Protein AF-A0A5Q0EMK6-F1 (afdb_monomer)

Foldseek 3Di:
DDDDDDDDDDDDDDDDDDDDDDDDDDDDDDPDQQPLDFVLQVVLLVPPPDPVVSVLLSVLCSVQVADSVRSNVCVVVPVVVVQCVVPNPVSSDPPDDPRDHHDDDDPVVCVVDCRVCVVVVNPVDPVVVVVVLQVLLLVLVVVVLVVVDLAKDWDDAQDWDDDPPDIDTFGTWIARPVQQEIETEDEDEDDDDPVNLVVQVVVQVCCVVPPRDPPGDGHKYWYWYDYPVFTFIDIDTDDDDPVCCVPRPPVSDDDRVRSRVSSVVSSVVSVVVVVVVVVD

Secondary structure (DSSP, 8-state):
-------------------PPP---------PPPTTS-HHHHHHHHT---HHHHHHHHHHHHHHT--HHHHHHHHHTTHHHHHHHHHGGGGGSTTS----PPP---HHHHTT-HHHHHHTT----HHHHHHHHHHHHHHHHHHHHHHT-SSEEEEEEEEEEEETTEEEEEEEEEEETTTTEEEEEEEEESPPPHHHHHHHHHHHHHHHHHTPPTTPPPPEEEEEEE-SS-EEEEEE-SS--HHHHHHHTTTTSPPHHHHHHHHHHHHHHHHHHHHHHH--

Structure (mmCIF, N/CA/C/O backbone):
data_AF-A0A5Q0EMK6-F1
#
_entry.id   AF-A0A5Q0EMK6-F1
#
loop_
_atom_site.group_PDB
_atom_site.id
_atom_site.type_symbol
_atom_site.label_atom_id
_atom_site.label_alt_id
_atom_site.label_comp_id
_atom_site.label_asym_id
_atom_site.label_entity_id
_atom_site.label_seq_id
_atom_site.pdbx_PDB_ins_code
_atom_site.Cartn_x
_atom_site.Cartn_y
_atom_site.Cartn_z
_atom_site.occupancy
_atom_site.B_iso_or_equiv
_atom_site.auth_seq_id
_atom_site.auth_comp_id
_atom_site.auth_asym_id
_atom_site.auth_atom_id
_atom_site.pdbx_PDB_model_num
ATOM 1 N N . MET A 1 1 ? -38.370 71.914 -49.460 1.00 47.53 1 MET A N 1
ATOM 2 C CA . MET A 1 1 ? -37.061 72.601 -49.524 1.00 47.53 1 MET A CA 1
ATOM 3 C C . MET A 1 1 ? -36.227 72.172 -48.332 1.00 47.53 1 MET A C 1
ATOM 5 O O . MET A 1 1 ? -36.617 72.511 -47.224 1.00 47.53 1 MET A O 1
ATOM 9 N N . ARG A 1 2 ? -35.140 71.424 -48.552 1.00 29.97 2 ARG A N 1
ATOM 10 C CA . ARG A 1 2 ? -33.860 71.474 -47.812 1.00 29.97 2 ARG A CA 1
ATOM 11 C C . ARG A 1 2 ? -32.897 70.385 -48.346 1.00 29.97 2 ARG A C 1
ATOM 13 O O . ARG A 1 2 ? -33.386 69.434 -48.952 1.00 29.97 2 ARG A O 1
ATOM 20 N N . PRO A 1 3 ? -31.570 70.574 -48.206 1.00 36.91 3 PRO A N 1
ATOM 21 C CA . PRO A 1 3 ? -30.544 70.072 -49.126 1.00 36.91 3 PRO A CA 1
ATOM 22 C C . PRO A 1 3 ? -29.586 69.005 -48.530 1.00 36.91 3 PRO A C 1
ATOM 24 O O . PRO A 1 3 ? -29.443 68.908 -47.320 1.00 36.91 3 PRO A O 1
ATOM 27 N N . VAL A 1 4 ? -28.941 68.258 -49.444 1.00 38.78 4 VAL A N 1
ATOM 28 C CA . VAL A 1 4 ? -27.526 67.788 -49.568 1.00 38.78 4 VAL A CA 1
ATOM 29 C C . VAL A 1 4 ? -26.740 67.153 -48.378 1.00 38.78 4 VAL A C 1
ATOM 31 O O . VAL A 1 4 ? -26.318 67.874 -47.484 1.00 38.78 4 VAL A O 1
ATOM 34 N N . ALA A 1 5 ? -26.443 65.837 -48.543 1.00 38.28 5 ALA A N 1
ATOM 35 C CA . ALA A 1 5 ? -25.194 65.008 -48.403 1.00 38.28 5 ALA A CA 1
ATOM 36 C C . ALA A 1 5 ? -24.324 65.022 -47.098 1.00 38.28 5 ALA A C 1
ATOM 38 O O . ALA A 1 5 ? -24.368 66.024 -46.391 1.00 38.28 5 ALA A O 1
ATOM 39 N N . PRO A 1 6 ? -23.520 63.965 -46.743 1.00 40.84 6 PRO A N 1
ATOM 40 C CA . PRO A 1 6 ? -22.501 63.291 -47.589 1.00 40.84 6 PRO A CA 1
ATOM 41 C C . PRO A 1 6 ? -22.331 61.741 -47.447 1.00 40.84 6 PRO A C 1
ATOM 43 O O . PRO A 1 6 ? -23.152 61.045 -46.861 1.00 40.84 6 PRO A O 1
ATOM 46 N N . GLU A 1 7 ? -21.266 61.243 -48.094 1.00 37.00 7 GLU A N 1
ATOM 47 C CA . GLU A 1 7 ? -20.915 59.918 -48.652 1.00 37.00 7 GLU A CA 1
ATOM 48 C C . GLU A 1 7 ? -20.500 58.771 -47.696 1.00 37.00 7 GLU A C 1
ATOM 50 O O . GLU A 1 7 ? -19.973 59.006 -46.612 1.00 37.00 7 GLU A O 1
ATOM 55 N N . ALA A 1 8 ? -20.554 57.520 -48.200 1.00 30.56 8 ALA A N 1
ATOM 56 C CA . ALA A 1 8 ? -19.625 56.436 -47.835 1.00 30.56 8 ALA A CA 1
ATOM 57 C C . ALA A 1 8 ? -19.422 55.417 -48.989 1.00 30.56 8 ALA A C 1
ATOM 59 O O . ALA A 1 8 ? -20.342 55.108 -49.741 1.00 30.56 8 ALA A O 1
ATOM 60 N N . LYS A 1 9 ? -18.177 54.939 -49.127 1.00 33.09 9 LYS A N 1
ATOM 61 C CA . LYS A 1 9 ? -17.529 54.293 -50.290 1.00 33.09 9 LYS A CA 1
ATOM 62 C C . LYS A 1 9 ? -18.024 52.878 -50.656 1.00 33.09 9 LYS A C 1
ATOM 64 O O . LYS A 1 9 ? -18.257 52.044 -49.789 1.00 33.09 9 LYS A O 1
ATOM 69 N N . GLN A 1 10 ? -18.045 52.602 -51.966 1.00 34.91 10 GLN A N 1
ATOM 70 C CA . GLN A 1 10 ? -18.188 51.285 -52.609 1.00 34.91 10 GLN A CA 1
ATOM 71 C C . GLN A 1 10 ? -16.880 50.478 -52.589 1.00 34.91 10 GLN A C 1
ATOM 73 O O . GLN A 1 10 ? -15.823 51.062 -52.800 1.00 34.91 10 GLN A O 1
ATOM 78 N N . TYR A 1 11 ? -16.976 49.144 -52.497 1.00 29.72 11 TYR A N 1
ATOM 79 C CA . TYR A 1 11 ? -16.114 48.206 -53.237 1.00 29.72 11 TYR A CA 1
ATOM 80 C C . TYR A 1 11 ? -16.874 46.890 -53.515 1.00 29.72 11 TYR A C 1
ATOM 82 O O . TYR A 1 11 ? -17.414 46.267 -52.604 1.00 29.72 11 TYR A O 1
ATOM 90 N N . LEU A 1 12 ? -16.945 46.516 -54.798 1.00 34.53 12 LEU A N 1
ATOM 91 C CA . LEU A 1 12 ? -17.591 45.323 -55.377 1.00 34.53 12 LEU A CA 1
ATOM 92 C C . LEU A 1 12 ? -16.555 44.204 -55.655 1.00 34.53 12 LEU A C 1
ATOM 94 O O . LEU A 1 12 ? -15.362 44.503 -55.731 1.00 34.53 12 LEU A O 1
ATOM 98 N N . PRO A 1 13 ? -16.978 42.932 -55.840 1.00 31.80 13 PRO A N 1
ATOM 99 C CA . PRO A 1 13 ? -16.083 41.773 -55.913 1.00 31.80 13 PRO A CA 1
ATOM 100 C C . PRO A 1 13 ? -15.538 41.511 -57.331 1.00 31.80 13 PRO A C 1
ATOM 102 O O . PRO A 1 13 ? -16.274 41.564 -58.316 1.00 31.80 13 PRO A O 1
ATOM 105 N N . GLY A 1 14 ? -14.246 41.177 -57.429 1.00 32.16 14 GLY A N 1
ATOM 106 C CA . GLY A 1 14 ? -13.542 40.863 -58.678 1.00 32.16 14 GLY A CA 1
ATOM 107 C C . GLY A 1 14 ? -13.382 39.360 -58.953 1.00 32.16 14 GLY A C 1
ATOM 108 O O . GLY A 1 14 ? -12.672 38.663 -58.240 1.00 32.16 14 GLY A O 1
ATOM 109 N N . THR A 1 15 ? -14.076 38.908 -60.000 1.00 31.58 15 THR A N 1
ATOM 110 C CA . THR A 1 15 ? -13.704 37.976 -61.094 1.00 31.58 15 THR A CA 1
ATOM 111 C C . THR A 1 15 ? -12.734 36.791 -60.907 1.00 31.58 15 THR A C 1
ATOM 113 O O . THR A 1 15 ? -11.571 36.929 -60.546 1.00 31.58 15 THR A O 1
ATOM 116 N N . LYS A 1 16 ? -13.236 35.632 -61.366 1.00 39.12 16 LYS A N 1
ATOM 117 C CA . LYS A 1 16 ? -12.599 34.324 -61.604 1.00 39.12 16 LYS A CA 1
ATOM 118 C C . LYS A 1 16 ? -11.455 34.370 -62.634 1.00 39.12 16 LYS A C 1
ATOM 120 O O . LYS A 1 16 ? -11.601 35.009 -63.672 1.00 39.12 16 LYS A O 1
ATOM 125 N N . SER A 1 17 ? -10.427 33.543 -62.431 1.00 31.55 17 SER A N 1
ATOM 126 C CA . SER A 1 17 ? -9.610 32.977 -63.515 1.00 31.55 17 SER A CA 1
ATOM 127 C C . SER A 1 17 ? -9.322 31.502 -63.223 1.00 31.55 17 SER A C 1
ATOM 129 O O . SER A 1 17 ? -8.962 31.144 -62.103 1.00 31.55 17 SER A O 1
ATOM 131 N N . ALA A 1 18 ? -9.562 30.651 -64.219 1.00 42.88 18 ALA A N 1
ATOM 132 C CA . ALA A 1 18 ? -9.353 29.210 -64.188 1.00 42.88 18 ALA A CA 1
ATOM 133 C C . ALA A 1 18 ? -7.968 28.872 -64.752 1.00 42.88 18 ALA A C 1
ATOM 135 O O . ALA A 1 18 ? -7.609 29.377 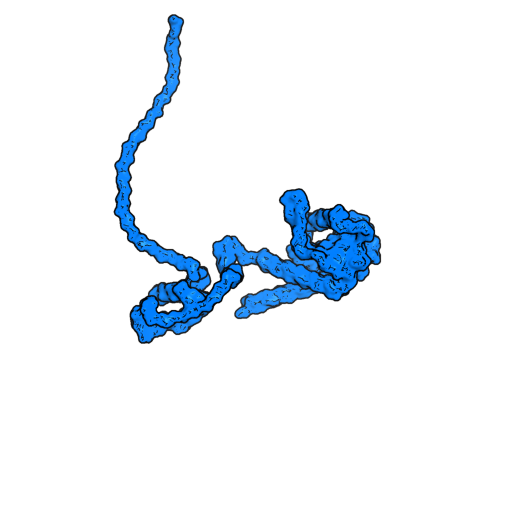-65.812 1.00 42.88 18 ALA A O 1
ATOM 136 N N . LEU A 1 19 ? -7.234 27.971 -64.097 1.00 31.91 19 LEU A N 1
ATOM 137 C CA . LEU A 1 19 ? -6.069 27.284 -64.659 1.00 31.91 19 LEU A CA 1
ATOM 138 C C . LEU A 1 19 ? -6.129 25.812 -64.239 1.00 31.91 19 LEU A C 1
ATOM 140 O O . LEU A 1 19 ? -6.227 25.484 -63.058 1.00 31.91 19 LEU A O 1
ATOM 144 N N . ALA A 1 20 ? -6.164 24.951 -65.254 1.00 35.62 20 ALA A N 1
ATOM 145 C CA . ALA A 1 20 ? -6.314 23.508 -65.169 1.00 35.62 20 ALA A CA 1
ATOM 146 C C . ALA A 1 20 ? -5.131 22.844 -64.448 1.00 35.62 20 ALA A C 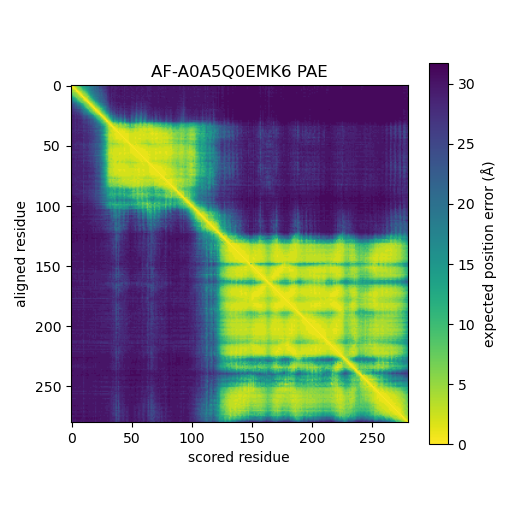1
ATOM 148 O O . ALA A 1 20 ? -3.975 23.186 -64.691 1.00 35.62 20 ALA A O 1
ATOM 149 N N . MET A 1 21 ? -5.434 21.859 -63.601 1.00 29.78 21 MET A N 1
ATOM 150 C CA . MET A 1 21 ? -4.439 20.985 -62.976 1.00 29.78 21 MET A CA 1
ATOM 151 C C . MET A 1 21 ? -4.115 19.821 -63.923 1.00 29.78 21 MET A C 1
ATOM 153 O O . MET A 1 21 ? -5.047 19.174 -64.413 1.00 29.78 21 MET A O 1
ATOM 157 N N . PRO A 1 22 ? -2.831 19.532 -64.197 1.00 33.38 22 PRO A N 1
ATOM 158 C CA . PRO A 1 22 ? -2.454 18.383 -65.001 1.00 33.38 22 PRO A CA 1
ATOM 159 C C . PRO A 1 22 ? -2.686 17.095 -64.203 1.00 33.38 22 PRO A C 1
ATOM 161 O O . PRO A 1 22 ? -2.337 16.995 -63.028 1.00 33.38 22 PRO A O 1
ATOM 164 N N . GLN A 1 23 ? -3.262 16.091 -64.862 1.00 43.75 23 GLN A N 1
ATOM 165 C CA . GLN A 1 23 ? -3.245 14.713 -64.384 1.00 43.75 23 GLN A CA 1
ATOM 166 C C . GLN A 1 23 ? -1.802 14.201 -64.485 1.00 43.75 23 GLN A C 1
ATOM 168 O O . GLN A 1 23 ? -1.326 13.933 -65.587 1.00 43.75 23 GLN A O 1
ATOM 173 N N . SER A 1 24 ? -1.094 14.086 -63.357 1.00 34.84 24 SER A N 1
ATOM 174 C CA . SER A 1 24 ? 0.196 13.393 -63.304 1.00 34.84 24 SER A CA 1
ATOM 175 C C . SER A 1 24 ? 0.048 12.039 -62.620 1.00 34.84 24 SER A C 1
ATOM 177 O O . SER A 1 24 ? -0.520 11.922 -61.536 1.00 34.84 24 SER A O 1
ATOM 179 N N . GLN A 1 25 ? 0.561 11.043 -63.329 1.00 31.95 25 GLN A N 1
ATOM 180 C CA . GLN A 1 25 ? 0.583 9.609 -63.084 1.00 31.95 25 GLN A CA 1
ATOM 181 C C . GLN A 1 25 ? 0.981 9.222 -61.654 1.00 31.95 25 GLN A C 1
ATOM 183 O O . GLN A 1 25 ? 1.804 9.883 -61.025 1.00 31.95 25 GLN A O 1
ATOM 188 N N . ALA A 1 26 ? 0.414 8.109 -61.181 1.00 39.09 26 ALA A N 1
ATOM 189 C CA . ALA A 1 26 ? 0.805 7.434 -59.952 1.00 39.09 26 ALA A CA 1
ATOM 190 C C . ALA A 1 26 ? 2.310 7.117 -59.981 1.00 39.09 26 ALA A C 1
ATOM 192 O O . ALA A 1 26 ? 2.736 6.188 -60.665 1.00 39.09 26 ALA A O 1
ATOM 193 N N . SER A 1 27 ? 3.109 7.905 -59.262 1.00 32.25 27 SER A N 1
ATOM 194 C CA . SER A 1 27 ? 4.495 7.558 -58.964 1.00 32.25 27 SER A CA 1
ATOM 195 C C . SER A 1 27 ? 4.512 6.635 -57.750 1.00 32.25 27 SER A C 1
ATOM 197 O O . SER A 1 27 ? 3.899 6.957 -56.730 1.00 32.25 27 SER A O 1
ATOM 199 N N . GLU A 1 28 ? 5.198 5.501 -57.889 1.00 42.97 28 GLU A N 1
ATOM 200 C CA . GLU A 1 28 ? 5.484 4.519 -56.844 1.00 42.97 28 GLU A CA 1
ATOM 201 C C . GLU A 1 28 ? 5.768 5.184 -55.493 1.00 42.97 28 GLU A C 1
ATOM 203 O O . GLU A 1 28 ? 6.563 6.121 -55.388 1.00 42.97 28 GLU A O 1
ATOM 208 N N . ALA A 1 29 ? 5.072 4.707 -54.460 1.00 36.31 29 ALA A N 1
ATOM 209 C CA . ALA A 1 29 ? 5.250 5.168 -53.096 1.00 36.31 29 ALA A CA 1
ATOM 210 C C . ALA A 1 29 ? 6.722 5.012 -52.682 1.00 36.31 29 ALA A C 1
ATOM 212 O O . ALA A 1 29 ? 7.323 3.958 -52.886 1.00 36.31 29 ALA A O 1
ATOM 213 N N . ALA A 1 30 ? 7.286 6.069 -52.091 1.00 42.44 30 ALA A N 1
ATOM 214 C CA . ALA A 1 30 ? 8.589 6.042 -51.433 1.00 42.44 30 ALA A CA 1
ATOM 215 C C . ALA A 1 30 ? 8.709 4.815 -50.502 1.00 42.44 30 ALA A C 1
ATOM 217 O O . ALA A 1 30 ? 7.681 4.385 -49.968 1.00 42.44 30 ALA A O 1
ATOM 218 N N . PRO A 1 31 ? 9.918 4.262 -50.264 1.00 50.25 31 PRO A N 1
ATOM 219 C CA . PRO A 1 31 ? 10.085 3.133 -49.360 1.00 50.25 31 PRO A CA 1
ATOM 220 C C . PRO A 1 31 ? 9.789 3.624 -47.941 1.00 50.25 31 PRO A C 1
ATOM 222 O O . PRO A 1 31 ? 10.631 4.204 -47.260 1.00 50.25 31 PRO A O 1
ATOM 225 N N . GLY A 1 32 ? 8.531 3.496 -47.538 1.00 63.88 32 GLY A N 1
ATOM 226 C CA . GLY A 1 32 ? 8.103 3.731 -46.174 1.00 63.88 32 GLY A CA 1
ATOM 227 C C . GLY A 1 32 ? 8.547 2.566 -45.305 1.00 63.88 32 GLY A C 1
ATOM 228 O O . GLY A 1 32 ? 8.656 1.436 -45.778 1.00 63.88 32 GLY A O 1
ATOM 229 N N . PHE A 1 33 ? 8.775 2.844 -44.025 1.00 66.31 33 PHE A N 1
ATOM 230 C CA . PHE A 1 33 ? 9.014 1.808 -43.029 1.00 66.31 33 PHE A CA 1
ATOM 231 C C . PHE A 1 33 ? 7.895 0.759 -43.093 1.00 66.31 33 PHE A C 1
ATOM 233 O O . PHE A 1 33 ? 6.713 1.104 -43.011 1.00 66.31 33 PHE A O 1
ATOM 240 N N . SER A 1 34 ? 8.259 -0.518 -43.226 1.00 71.56 34 SER A N 1
ATOM 241 C CA . SER A 1 34 ? 7.312 -1.620 -43.073 1.00 71.56 34 SER A CA 1
ATOM 242 C C . SER A 1 34 ? 6.641 -1.536 -41.694 1.00 71.56 34 SER A C 1
ATOM 244 O O . SER A 1 34 ? 7.351 -1.544 -40.681 1.00 71.56 34 SER A O 1
ATOM 246 N N . PRO A 1 35 ? 5.295 -1.507 -41.627 1.00 68.94 35 PRO A N 1
ATOM 247 C CA . PRO A 1 35 ? 4.553 -1.460 -40.367 1.00 68.94 35 PRO A CA 1
ATOM 248 C C . PRO A 1 35 ? 4.656 -2.768 -39.569 1.00 68.94 35 PRO A C 1
ATOM 250 O O . PRO A 1 35 ? 4.249 -2.820 -38.412 1.00 68.94 35 PRO A O 1
ATOM 253 N N . HIS A 1 36 ? 5.193 -3.830 -40.176 1.00 69.81 36 HIS A N 1
ATOM 254 C CA . HIS A 1 36 ? 5.370 -5.136 -39.545 1.00 69.81 36 HIS A CA 1
ATOM 255 C C . HIS A 1 36 ? 6.699 -5.263 -38.788 1.00 69.81 36 HIS A C 1
ATOM 257 O O . HIS A 1 36 ? 6.917 -6.257 -38.101 1.00 69.81 36 HIS A O 1
ATOM 263 N N . LEU A 1 37 ? 7.583 -4.265 -38.892 1.00 75.06 37 LEU A N 1
ATOM 264 C CA . LEU A 1 37 ? 8.889 -4.254 -38.242 1.00 75.06 37 LEU A CA 1
ATOM 265 C C . LEU A 1 37 ? 8.957 -3.164 -37.172 1.00 75.06 37 LEU A C 1
ATOM 267 O O . LEU A 1 37 ? 8.662 -1.999 -37.422 1.00 75.06 37 LEU A O 1
ATOM 271 N N . SER A 1 38 ? 9.398 -3.536 -35.969 1.00 74.25 38 SER A N 1
ATOM 272 C CA . SER A 1 38 ? 9.642 -2.573 -34.886 1.00 74.25 38 SER A CA 1
ATOM 273 C C . SER A 1 38 ? 10.968 -1.824 -35.065 1.00 74.25 38 SER A C 1
ATOM 275 O O . SER A 1 38 ? 11.871 -2.288 -35.764 1.00 74.25 38 SER A O 1
ATOM 277 N N . TRP A 1 39 ? 11.149 -0.702 -34.360 1.00 73.75 39 TRP A N 1
ATOM 278 C CA . TRP A 1 39 ? 12.389 0.090 -34.398 1.00 73.75 39 TRP A CA 1
ATOM 279 C C . TRP A 1 39 ? 13.653 -0.719 -34.052 1.00 73.75 39 TRP A C 1
ATOM 281 O O . TRP A 1 39 ? 14.726 -0.490 -34.608 1.00 73.75 39 TRP A O 1
ATOM 291 N N . SER A 1 40 ? 13.521 -1.741 -33.205 1.00 70.56 40 SER A N 1
ATOM 292 C CA . SER A 1 40 ? 14.598 -2.687 -32.890 1.00 70.56 40 SER A CA 1
ATOM 293 C C . SER A 1 40 ? 15.110 -3.443 -34.119 1.00 70.56 40 SER A C 1
ATOM 295 O O . SER A 1 40 ? 16.313 -3.688 -34.213 1.00 70.56 40 SER A O 1
ATOM 297 N N . HIS A 1 41 ? 14.227 -3.790 -35.061 1.00 82.75 41 HIS A N 1
ATOM 298 C CA . HIS A 1 41 ? 14.615 -4.436 -36.316 1.00 82.75 41 HIS A CA 1
ATOM 299 C C . HIS A 1 41 ? 15.408 -3.466 -37.187 1.00 82.75 41 HIS A C 1
ATOM 301 O O . HIS A 1 41 ? 16.491 -3.807 -37.653 1.00 82.75 41 HIS A O 1
ATOM 307 N N . TYR A 1 42 ? 14.942 -2.222 -37.317 1.00 84.44 42 TYR A N 1
ATOM 308 C CA . TYR A 1 42 ? 15.669 -1.189 -38.056 1.00 84.44 42 TYR A CA 1
ATOM 309 C C . TYR A 1 42 ? 17.019 -0.851 -37.421 1.00 84.44 42 TYR A C 1
ATOM 311 O O . TYR A 1 42 ? 17.995 -0.672 -38.141 1.00 84.44 42 TYR A O 1
ATOM 319 N N . ARG A 1 43 ? 17.139 -0.859 -36.087 1.00 83.50 43 ARG A N 1
ATOM 320 C CA . ARG A 1 43 ? 18.434 -0.708 -35.403 1.00 83.50 43 ARG A CA 1
ATOM 321 C C . ARG A 1 43 ? 19.420 -1.819 -35.767 1.00 83.50 43 ARG A C 1
ATOM 323 O O . ARG A 1 43 ? 20.604 -1.533 -35.934 1.00 83.50 43 ARG A O 1
ATOM 330 N N . ALA A 1 44 ? 18.950 -3.060 -35.894 1.00 81.06 44 ALA A N 1
ATOM 331 C CA . ALA A 1 44 ? 19.776 -4.171 -36.361 1.00 81.06 44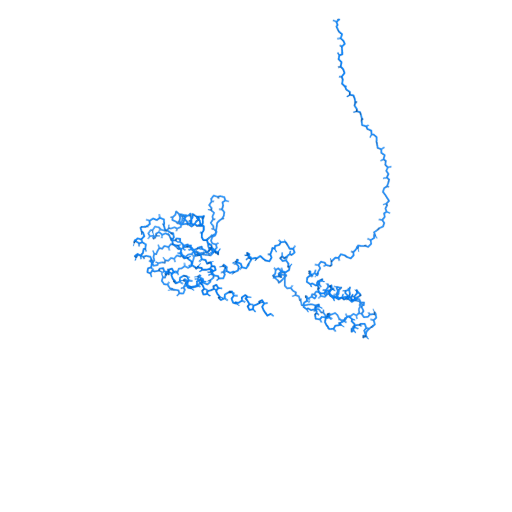 ALA A CA 1
ATOM 332 C C . ALA A 1 44 ? 20.151 -4.010 -37.847 1.00 81.06 44 ALA A C 1
ATOM 334 O O . ALA A 1 44 ? 21.319 -4.147 -38.200 1.00 81.06 44 ALA A O 1
ATOM 335 N N . LEU A 1 45 ? 19.196 -3.628 -38.700 1.00 86.38 45 LEU A N 1
ATOM 336 C CA . LEU A 1 45 ? 19.405 -3.398 -40.137 1.00 86.38 45 LEU A CA 1
ATOM 337 C C . LEU A 1 45 ? 20.362 -2.231 -40.428 1.00 86.38 45 LEU A C 1
ATOM 339 O O . LEU A 1 45 ? 21.180 -2.321 -41.339 1.00 86.38 45 LEU A O 1
ATOM 343 N N . MET A 1 46 ? 20.326 -1.157 -39.634 1.00 86.06 46 MET A N 1
ATOM 344 C CA . MET A 1 46 ? 21.234 -0.009 -39.774 1.00 86.06 46 MET A CA 1
ATOM 345 C C . MET A 1 46 ? 22.707 -0.381 -39.566 1.00 86.06 46 MET A C 1
ATOM 347 O O . MET A 1 46 ? 23.585 0.302 -40.084 1.00 86.06 46 MET A O 1
ATOM 351 N N . ARG A 1 47 ? 22.986 -1.465 -38.831 1.00 83.25 47 ARG A N 1
ATOM 352 C CA . ARG A 1 47 ? 24.348 -1.985 -38.635 1.00 83.25 47 ARG A CA 1
ATOM 353 C C . ARG A 1 47 ? 24.851 -2.804 -39.826 1.00 83.25 47 ARG A C 1
ATOM 355 O O . ARG A 1 47 ? 26.038 -3.098 -39.889 1.00 83.25 47 ARG A O 1
ATOM 362 N N . VAL A 1 48 ? 23.974 -3.177 -40.759 1.00 86.56 48 VAL A N 1
ATOM 363 C CA . VAL A 1 48 ? 24.351 -3.860 -42.000 1.00 86.56 48 VAL A CA 1
ATOM 364 C C . VAL A 1 48 ? 24.832 -2.806 -42.989 1.00 86.56 48 VAL A C 1
ATOM 366 O O . VAL A 1 48 ? 24.034 -2.008 -43.473 1.00 86.56 48 VAL A O 1
ATOM 369 N N . GLU A 1 49 ? 26.130 -2.775 -43.282 1.00 83.75 49 GLU A N 1
ATOM 370 C CA . GLU A 1 49 ? 26.740 -1.754 -44.151 1.00 83.75 49 GLU A CA 1
ATOM 371 C C . GLU A 1 49 ? 26.284 -1.875 -45.612 1.00 83.75 49 GLU A C 1
ATOM 373 O O . GLU A 1 49 ? 26.043 -0.870 -46.281 1.00 83.75 49 GLU A O 1
ATOM 378 N N . ASN A 1 50 ? 26.118 -3.108 -46.100 1.00 86.19 50 ASN A N 1
ATOM 379 C CA . ASN A 1 50 ? 25.693 -3.375 -47.468 1.00 86.19 50 ASN A CA 1
ATOM 380 C C . ASN A 1 50 ? 24.189 -3.112 -47.639 1.00 86.19 50 ASN A C 1
ATOM 382 O O . ASN A 1 50 ? 23.356 -3.799 -47.047 1.00 86.19 50 ASN A O 1
ATOM 386 N N . GLN A 1 51 ? 23.847 -2.154 -48.502 1.00 84.31 51 GLN A N 1
ATOM 387 C CA . GLN A 1 51 ? 22.463 -1.768 -48.772 1.00 84.31 51 GLN A CA 1
ATOM 388 C C . GLN A 1 51 ? 21.616 -2.927 -49.317 1.00 84.31 51 GLN A C 1
ATOM 390 O O . GLN A 1 51 ? 20.507 -3.143 -48.845 1.00 84.31 51 GLN A O 1
ATOM 395 N N . ALA A 1 52 ? 22.146 -3.722 -50.247 1.00 82.06 52 ALA A N 1
ATOM 396 C CA . ALA A 1 52 ? 21.401 -4.835 -50.834 1.00 82.06 52 ALA A CA 1
ATOM 397 C C . ALA A 1 52 ? 21.133 -5.954 -49.811 1.00 82.06 52 ALA A C 1
ATOM 399 O O . ALA A 1 52 ? 20.060 -6.558 -49.809 1.00 82.06 52 ALA A O 1
ATOM 400 N N . ALA A 1 53 ? 22.079 -6.181 -48.894 1.00 83.31 53 ALA A N 1
ATOM 401 C CA . ALA A 1 53 ? 21.892 -7.096 -47.771 1.00 83.31 53 ALA A CA 1
ATOM 402 C C . ALA A 1 53 ? 20.825 -6.574 -46.803 1.00 83.31 53 ALA A C 1
ATOM 404 O O . ALA A 1 53 ? 19.962 -7.327 -46.356 1.00 83.31 53 ALA A O 1
ATOM 405 N N . ARG A 1 54 ? 20.856 -5.270 -46.508 1.00 89.44 54 ARG A N 1
ATOM 406 C CA . ARG A 1 54 ? 19.886 -4.607 -45.635 1.00 89.44 54 ARG A CA 1
ATOM 407 C C . ARG A 1 54 ? 18.461 -4.741 -46.174 1.00 89.44 54 ARG A C 1
ATOM 409 O O . ARG A 1 54 ? 17.595 -5.216 -45.445 1.00 89.44 54 ARG A O 1
ATOM 416 N N . ASP A 1 55 ? 18.249 -4.420 -47.448 1.00 86.00 55 ASP A N 1
ATOM 417 C CA . ASP A 1 55 ? 16.937 -4.505 -48.102 1.00 86.00 55 ASP A CA 1
ATOM 418 C C . ASP A 1 55 ? 16.417 -5.954 -48.137 1.00 86.00 55 ASP A C 1
ATOM 420 O O . ASP A 1 55 ? 15.216 -6.214 -48.012 1.00 86.00 55 ASP A O 1
ATOM 424 N N . PHE A 1 56 ? 17.325 -6.924 -48.290 1.00 84.56 56 PHE A N 1
ATOM 425 C CA . PHE A 1 56 ? 16.993 -8.345 -48.239 1.00 84.56 56 PHE A CA 1
ATOM 426 C C . PHE A 1 56 ? 16.526 -8.775 -46.844 1.00 84.56 56 PHE A C 1
ATOM 428 O O . PHE A 1 56 ? 15.467 -9.394 -46.715 1.00 84.56 56 PHE A O 1
ATOM 435 N N . TYR A 1 57 ? 17.285 -8.428 -45.802 1.00 86.44 57 TYR A N 1
ATOM 436 C CA . TYR A 1 57 ? 16.945 -8.763 -44.421 1.00 86.44 57 TYR A CA 1
ATOM 437 C C . TYR A 1 57 ? 15.661 -8.074 -43.949 1.00 86.44 57 TYR A C 1
ATOM 439 O O . TYR A 1 57 ? 14.878 -8.683 -43.222 1.00 86.44 57 TYR A O 1
ATOM 447 N N . GLU A 1 58 ? 15.418 -6.835 -44.379 1.00 87.25 58 GLU A N 1
ATOM 448 C CA . GLU A 1 58 ? 14.184 -6.100 -44.094 1.00 87.25 58 GLU A CA 1
ATOM 449 C C . GLU A 1 58 ? 12.964 -6.821 -44.671 1.00 87.25 58 GLU A C 1
ATOM 451 O O . GLU A 1 58 ? 11.990 -7.097 -43.966 1.00 87.25 58 GLU A O 1
ATOM 456 N N . ARG A 1 59 ? 13.043 -7.202 -45.948 1.00 84.38 59 ARG A N 1
ATOM 457 C CA . ARG A 1 59 ? 11.961 -7.919 -46.621 1.00 84.38 59 ARG A CA 1
ATOM 458 C C . ARG A 1 59 ? 11.691 -9.275 -45.978 1.00 84.38 59 ARG A C 1
ATOM 460 O O . ARG A 1 59 ? 10.538 -9.619 -45.745 1.00 84.38 59 ARG A O 1
ATOM 467 N N . GLU A 1 60 ? 12.741 -10.032 -45.674 1.00 80.62 60 GLU A N 1
ATOM 468 C CA . GLU A 1 60 ? 12.623 -11.336 -45.012 1.00 80.62 60 GLU A CA 1
ATOM 469 C C . GLU A 1 60 ? 12.011 -11.232 -43.619 1.00 80.62 60 GLU A C 1
ATOM 471 O O . GLU A 1 60 ? 11.076 -11.965 -43.306 1.00 80.62 60 GLU A O 1
ATOM 476 N N . ALA A 1 61 ? 12.483 -10.292 -42.798 1.00 83.06 61 ALA A N 1
ATOM 477 C CA . ALA A 1 61 ? 11.949 -10.111 -41.456 1.00 83.06 61 ALA A CA 1
ATOM 478 C C . ALA A 1 61 ? 10.465 -9.724 -41.484 1.00 83.06 61 ALA A C 1
ATOM 480 O O . ALA A 1 61 ? 9.688 -10.221 -40.670 1.00 83.06 61 ALA A O 1
ATOM 481 N N . SER A 1 62 ? 10.064 -8.885 -42.446 1.00 80.75 62 SER A N 1
ATOM 482 C CA . SER A 1 62 ? 8.676 -8.449 -42.600 1.00 80.75 62 SER A CA 1
ATOM 483 C C . SER A 1 62 ? 7.769 -9.566 -43.116 1.00 80.75 62 SER A C 1
ATOM 485 O O . SER A 1 62 ? 6.650 -9.713 -42.634 1.00 80.75 62 SER A O 1
ATOM 487 N N . GLU A 1 63 ? 8.216 -10.340 -44.106 1.00 77.06 63 GLU A N 1
ATOM 488 C CA . GLU A 1 63 ? 7.404 -11.401 -44.712 1.00 77.06 63 GLU A CA 1
ATOM 489 C C . GLU A 1 63 ? 7.308 -12.645 -43.821 1.00 77.06 63 GLU A C 1
ATOM 491 O O . GLU A 1 63 ? 6.284 -13.327 -43.822 1.00 77.06 63 GLU A O 1
ATOM 496 N N . CYS A 1 64 ? 8.364 -12.944 -43.063 1.00 75.56 64 CYS A N 1
ATOM 497 C CA . CYS A 1 64 ? 8.453 -14.136 -42.224 1.00 75.56 64 CYS A CA 1
ATOM 498 C C . CYS A 1 64 ? 8.176 -13.851 -40.743 1.00 75.56 64 CYS A C 1
ATOM 500 O O . CYS A 1 64 ? 8.271 -14.771 -39.936 1.00 75.56 64 CYS A O 1
ATOM 502 N N . SER A 1 65 ? 7.824 -12.610 -40.382 1.00 76.00 65 SER A N 1
ATOM 503 C CA . SER A 1 65 ? 7.574 -12.184 -38.994 1.00 76.00 65 SER A CA 1
ATOM 504 C C . SER A 1 65 ? 8.714 -12.564 -38.043 1.00 76.00 65 SER A C 1
ATOM 506 O O . SER A 1 65 ? 8.485 -13.075 -36.947 1.00 76.00 65 SER A O 1
ATOM 508 N N . TRP A 1 66 ? 9.962 -12.370 -38.476 1.00 77.88 66 TRP A N 1
ATOM 509 C CA . TRP A 1 66 ? 11.111 -12.664 -37.622 1.00 77.88 66 TRP A CA 1
ATOM 510 C C . TRP A 1 66 ? 11.129 -11.722 -36.428 1.00 77.88 66 TRP A C 1
ATOM 512 O O . TRP A 1 66 ? 10.945 -10.520 -36.585 1.00 77.88 66 TRP A O 1
ATOM 522 N N . SER A 1 67 ? 11.408 -12.260 -35.242 1.00 75.56 67 SER A N 1
ATOM 523 C CA . SER A 1 67 ? 11.737 -11.431 -34.085 1.00 75.56 67 SER A CA 1
ATOM 524 C C . SER A 1 67 ? 13.104 -10.766 -34.267 1.00 75.56 67 SER A C 1
ATOM 526 O O . SER A 1 67 ? 13.953 -11.235 -35.032 1.00 75.56 67 SER A O 1
ATOM 528 N N . LYS A 1 68 ? 13.377 -9.712 -33.489 1.00 79.12 68 LYS A N 1
ATOM 529 C CA . LYS A 1 68 ? 14.667 -9.004 -33.514 1.00 79.12 68 LYS A CA 1
ATOM 530 C C . LYS A 1 68 ? 15.844 -9.968 -33.334 1.00 79.12 68 LYS A C 1
ATOM 532 O O . LYS A 1 68 ? 16.827 -9.883 -34.061 1.00 79.12 68 LYS A O 1
ATOM 537 N N . MET A 1 69 ? 15.724 -10.905 -32.394 1.00 69.06 69 MET A N 1
ATOM 538 C CA . MET A 1 69 ? 16.757 -11.902 -32.109 1.00 69.06 69 MET A CA 1
ATOM 539 C C . MET A 1 69 ? 16.988 -12.839 -33.302 1.00 69.06 69 MET A C 1
ATOM 541 O O . MET A 1 69 ? 18.128 -13.193 -33.599 1.00 69.06 69 MET A O 1
ATOM 545 N N . GLN A 1 70 ? 15.923 -13.222 -34.014 1.00 73.44 70 GLN A N 1
ATOM 546 C CA . GLN A 1 70 ? 16.034 -14.021 -35.234 1.00 73.44 70 GLN A CA 1
ATOM 547 C C . GLN A 1 70 ? 16.709 -13.220 -36.349 1.00 73.44 70 GLN A C 1
ATOM 549 O O . GLN A 1 70 ? 17.647 -13.726 -36.957 1.00 73.44 70 GLN A O 1
ATOM 554 N N . LEU A 1 71 ? 16.310 -11.965 -36.560 1.00 82.94 71 LEU A N 1
ATOM 555 C CA . LEU A 1 71 ? 16.944 -11.069 -37.526 1.00 82.94 71 LEU A CA 1
ATOM 556 C C . LEU A 1 71 ? 18.445 -10.878 -37.236 1.00 82.94 71 LEU A C 1
ATOM 558 O O . LEU A 1 71 ? 19.267 -11.101 -38.121 1.00 82.94 71 LEU A O 1
ATOM 562 N N . GLU A 1 72 ? 18.821 -10.533 -36.001 1.00 78.12 72 GLU A N 1
ATOM 563 C CA . GLU A 1 72 ? 20.227 -10.368 -35.597 1.00 78.12 72 GLU A CA 1
ATOM 564 C C . GLU A 1 72 ? 21.022 -11.668 -35.769 1.00 78.12 72 GLU A C 1
ATOM 566 O O . GLU A 1 72 ? 22.152 -11.644 -36.256 1.00 78.12 72 GLU A O 1
ATOM 571 N N . ARG A 1 73 ? 20.426 -12.823 -35.448 1.00 76.50 73 ARG A N 1
ATOM 572 C CA . ARG A 1 73 ? 21.042 -14.132 -35.691 1.00 76.50 73 ARG A CA 1
ATOM 573 C C . ARG A 1 73 ? 21.280 -14.385 -37.181 1.00 76.50 73 ARG A C 1
ATOM 575 O O . ARG A 1 73 ? 22.348 -14.883 -37.533 1.00 76.50 73 ARG A O 1
ATOM 582 N N . GLN A 1 74 ? 20.323 -14.054 -38.051 1.00 78.38 74 GLN A N 1
ATOM 583 C CA . GLN A 1 74 ? 20.493 -14.234 -39.495 1.00 78.38 74 GLN A CA 1
ATOM 584 C C . GLN A 1 74 ? 21.568 -13.299 -40.058 1.00 78.38 74 GLN A C 1
ATOM 586 O O . GLN A 1 74 ? 22.415 -13.771 -40.819 1.00 78.38 74 GLN A O 1
ATOM 591 N N . ILE A 1 75 ? 21.603 -12.041 -39.602 1.00 81.50 75 ILE A N 1
ATOM 592 C CA . ILE A 1 75 ? 22.650 -11.065 -39.939 1.00 81.50 75 ILE A CA 1
ATOM 593 C C . ILE A 1 75 ? 24.030 -11.581 -39.510 1.00 81.50 75 ILE A C 1
ATOM 595 O O . ILE A 1 75 ? 24.928 -11.673 -40.341 1.00 81.50 75 ILE A O 1
ATOM 599 N N . HIS A 1 76 ? 24.199 -11.990 -38.247 1.00 76.69 76 HIS A N 1
ATOM 600 C CA . HIS A 1 76 ? 25.477 -12.516 -37.745 1.00 76.69 76 HIS A CA 1
ATOM 601 C C . HIS A 1 76 ? 25.920 -13.796 -38.451 1.00 76.69 76 HIS A C 1
ATOM 603 O O . HIS A 1 76 ? 27.112 -14.074 -38.552 1.00 76.69 76 HIS A O 1
ATOM 609 N N . SER A 1 77 ? 24.969 -14.591 -38.936 1.00 72.81 77 SER A N 1
ATOM 610 C CA . SER A 1 77 ? 25.279 -15.802 -39.685 1.00 72.81 77 SER A CA 1
ATOM 611 C C . SER A 1 77 ? 25.627 -15.536 -41.157 1.00 72.81 77 SER A C 1
ATOM 613 O O . SER A 1 77 ? 25.906 -16.493 -41.879 1.00 72.81 77 SER A O 1
ATOM 615 N N . PHE A 1 78 ? 25.607 -14.280 -41.620 1.00 77.75 78 PHE A N 1
ATOM 616 C CA . PHE A 1 78 ? 25.827 -13.914 -43.025 1.00 77.75 78 PHE A CA 1
ATOM 617 C C . PHE A 1 78 ? 24.869 -14.652 -43.972 1.00 77.75 78 PHE A C 1
ATOM 619 O O . PHE A 1 78 ? 25.260 -15.246 -44.980 1.00 77.75 78 PHE A O 1
ATOM 626 N N . TYR A 1 79 ? 23.591 -14.722 -43.589 1.00 77.19 79 TYR A N 1
ATOM 627 C CA . TYR A 1 79 ? 22.579 -15.474 -44.331 1.00 77.19 79 TYR A CA 1
ATOM 628 C C . TYR A 1 79 ? 22.380 -14.936 -45.759 1.00 77.19 79 TYR A C 1
ATOM 630 O O . TYR A 1 79 ? 22.230 -15.728 -46.688 1.00 77.19 79 TYR A O 1
ATOM 638 N N . TYR A 1 80 ? 22.463 -13.620 -45.959 1.00 79.50 80 TYR A N 1
ATOM 639 C CA . TYR A 1 80 ? 22.431 -12.975 -47.275 1.00 79.50 80 TYR A CA 1
ATOM 640 C C . TYR A 1 80 ? 23.582 -13.444 -48.174 1.00 79.50 80 TYR A C 1
ATOM 642 O O . TYR A 1 80 ? 23.360 -13.941 -49.278 1.00 79.50 80 TYR A O 1
ATOM 650 N N . GLU A 1 81 ? 24.813 -13.363 -47.676 1.00 77.88 81 GLU A N 1
ATOM 651 C CA . GLU A 1 81 ? 26.024 -13.739 -48.402 1.00 77.88 81 GLU A CA 1
ATOM 652 C C . GLU A 1 81 ? 26.015 -15.230 -48.739 1.00 77.88 81 GLU A C 1
ATOM 654 O O . GLU A 1 81 ? 26.357 -15.627 -49.852 1.00 77.88 81 GLU A O 1
ATOM 659 N N . ARG A 1 82 ? 25.552 -16.061 -47.800 1.00 75.19 82 ARG A N 1
ATOM 660 C CA . ARG A 1 82 ? 25.389 -17.504 -48.001 1.00 75.19 82 ARG A CA 1
ATOM 661 C C . ARG A 1 82 ? 24.326 -17.821 -49.051 1.00 75.19 82 ARG A C 1
ATOM 663 O O . ARG A 1 82 ? 24.500 -18.747 -49.838 1.00 75.19 82 ARG A O 1
ATOM 670 N N . THR A 1 83 ? 23.242 -17.050 -49.080 1.00 69.31 83 THR A N 1
ATOM 671 C CA . THR A 1 83 ? 22.163 -17.207 -50.064 1.00 69.31 83 THR A CA 1
ATOM 672 C C . THR A 1 83 ? 22.658 -16.873 -51.471 1.00 69.31 83 THR A C 1
ATOM 674 O O . THR A 1 83 ? 22.417 -17.645 -52.399 1.00 69.31 83 THR A O 1
ATOM 677 N N . ILE A 1 84 ? 23.432 -15.794 -51.620 1.00 74.88 84 ILE A N 1
ATOM 678 C CA . ILE A 1 84 ? 24.082 -15.438 -52.890 1.00 74.88 84 ILE A CA 1
ATOM 679 C C . ILE A 1 84 ? 25.115 -16.489 -53.297 1.00 74.88 84 ILE A C 1
ATOM 681 O O . ILE A 1 84 ? 25.130 -16.914 -54.450 1.00 74.88 84 ILE A O 1
ATOM 685 N N . ALA A 1 85 ? 25.958 -16.945 -52.370 1.00 67.50 85 ALA A N 1
ATOM 686 C CA . ALA A 1 85 ? 26.997 -17.929 -52.664 1.00 67.50 85 ALA A CA 1
ATOM 687 C C . ALA A 1 85 ? 26.424 -19.280 -53.130 1.00 67.50 85 ALA A C 1
ATOM 689 O O . ALA A 1 85 ? 27.000 -19.919 -54.007 1.00 67.50 85 ALA A O 1
ATOM 690 N N . ASN A 1 86 ? 25.284 -19.700 -52.573 1.00 59.44 86 ASN A N 1
ATOM 691 C CA . ASN A 1 86 ? 24.676 -20.997 -52.876 1.00 59.44 86 ASN A CA 1
ATOM 692 C C . ASN A 1 86 ? 23.728 -20.971 -54.085 1.00 59.44 86 ASN A C 1
ATOM 694 O O . ASN A 1 86 ? 23.616 -21.973 -54.790 1.00 59.44 86 ASN A O 1
ATOM 698 N N . HIS A 1 87 ? 23.024 -19.859 -54.320 1.00 61.88 87 HIS A N 1
ATOM 699 C CA . HIS A 1 87 ? 21.919 -19.794 -55.289 1.00 61.88 87 HIS A CA 1
ATOM 700 C C . HIS A 1 87 ? 22.015 -18.617 -56.279 1.00 61.88 87 HIS A C 1
ATOM 702 O O . HIS A 1 87 ? 21.122 -18.439 -57.113 1.00 61.88 87 HIS A O 1
ATOM 708 N N . GLY A 1 88 ? 23.084 -17.815 -56.213 1.00 64.06 88 GLY A N 1
ATOM 709 C CA . GLY A 1 88 ? 23.246 -16.587 -56.996 1.00 64.06 88 GLY A CA 1
ATOM 710 C C . GLY A 1 88 ? 22.147 -15.554 -56.720 1.00 64.06 88 GLY A C 1
ATOM 711 O O . GLY A 1 88 ? 21.338 -15.701 -55.803 1.00 64.06 88 GLY A O 1
ATOM 712 N N . ASP A 1 89 ? 22.048 -14.531 -57.571 1.00 64.00 89 ASP A N 1
ATOM 713 C CA . ASP A 1 89 ? 21.022 -13.476 -57.457 1.00 64.00 89 ASP A CA 1
ATOM 714 C C . ASP A 1 89 ? 19.579 -14.007 -57.582 1.00 64.00 89 ASP A C 1
ATOM 716 O O . ASP A 1 89 ? 18.612 -13.326 -57.232 1.00 64.00 89 ASP A O 1
ATOM 720 N N . GLN A 1 90 ? 19.408 -15.242 -58.069 1.00 60.53 90 GLN A N 1
ATOM 721 C CA . GLN A 1 90 ? 18.107 -15.907 -58.120 1.00 60.53 90 GLN A CA 1
ATOM 722 C C . GLN A 1 90 ? 17.618 -16.338 -56.729 1.00 60.53 90 GLN A C 1
ATOM 724 O O . GLN A 1 90 ? 16.409 -16.335 -56.498 1.00 60.53 90 GLN A O 1
ATOM 729 N N . GLY A 1 91 ? 18.528 -16.620 -55.788 1.00 57.56 91 GLY A N 1
ATOM 730 C CA . GLY A 1 91 ? 18.205 -16.952 -54.394 1.00 57.56 91 GLY A CA 1
ATOM 731 C C . GLY A 1 91 ? 17.611 -15.790 -53.590 1.00 57.56 91 GLY A C 1
ATOM 732 O O . GLY A 1 91 ? 16.993 -16.007 -52.552 1.00 57.56 91 GLY A O 1
ATOM 733 N N . LEU A 1 92 ? 17.741 -14.557 -54.089 1.00 61.16 92 LEU A N 1
ATOM 734 C CA . LEU A 1 92 ? 17.189 -13.346 -53.474 1.00 61.16 92 LEU A CA 1
ATOM 735 C C . LEU A 1 92 ? 15.724 -13.085 -53.875 1.00 61.16 92 LEU A C 1
ATOM 737 O O . LEU A 1 92 ? 15.103 -12.133 -53.393 1.00 61.16 92 LEU A O 1
ATOM 741 N N . ARG A 1 93 ? 15.159 -13.897 -54.782 1.00 62.00 93 ARG A N 1
ATOM 742 C CA . ARG A 1 93 ? 13.792 -13.714 -55.284 1.00 62.00 93 ARG A CA 1
ATOM 743 C C . ARG A 1 93 ? 12.763 -14.389 -54.366 1.00 62.00 93 ARG A C 1
ATOM 745 O O . ARG A 1 93 ? 12.939 -15.542 -53.978 1.00 62.00 93 ARG A O 1
ATOM 752 N N . PRO A 1 94 ? 11.622 -13.732 -54.088 1.00 58.41 94 PRO A N 1
ATOM 753 C CA . PRO A 1 94 ? 10.625 -14.240 -53.143 1.00 58.41 94 PRO A CA 1
ATOM 754 C C . PRO A 1 94 ? 9.910 -15.532 -53.586 1.00 58.41 94 PRO A C 1
ATOM 756 O O . PRO A 1 94 ? 9.278 -16.175 -52.750 1.00 58.41 94 PRO A O 1
ATOM 759 N N . GLN A 1 95 ? 9.985 -15.921 -54.865 1.00 51.62 95 GLN A N 1
ATOM 760 C CA . GLN A 1 95 ? 9.126 -16.945 -55.487 1.00 51.62 95 GLN A CA 1
ATOM 761 C C . GLN A 1 95 ? 9.710 -18.375 -55.531 1.00 51.62 95 GLN A C 1
ATOM 763 O O . GLN A 1 95 ? 9.139 -19.229 -56.199 1.00 51.62 95 GLN A O 1
ATOM 768 N N . GLY A 1 96 ? 10.801 -18.680 -54.817 1.00 48.62 96 GLY A N 1
ATOM 769 C CA . GLY A 1 96 ? 11.394 -20.031 -54.860 1.00 48.62 96 GLY A CA 1
ATOM 770 C C . GLY A 1 96 ? 12.233 -20.464 -53.655 1.00 48.62 96 GLY A C 1
ATOM 771 O O . GLY A 1 96 ? 12.980 -21.428 -53.776 1.00 48.62 96 GLY A O 1
ATOM 772 N N . ARG A 1 97 ? 12.144 -19.765 -52.513 1.00 57.88 97 ARG A N 1
ATOM 773 C CA . ARG A 1 97 ? 12.946 -20.045 -51.305 1.00 57.88 97 ARG A CA 1
ATOM 774 C C . ARG A 1 97 ? 12.133 -20.772 -50.227 1.00 57.88 97 ARG A C 1
ATOM 776 O O . ARG A 1 97 ? 10.998 -20.375 -49.955 1.00 57.88 97 ARG A O 1
ATOM 783 N N . GLU A 1 98 ? 12.720 -21.781 -49.578 1.00 54.31 98 GLU A N 1
ATOM 784 C CA . GLU A 1 98 ? 12.211 -22.308 -48.304 1.00 54.31 98 GLU A CA 1
ATOM 785 C C . GLU A 1 98 ? 12.419 -21.235 -47.228 1.00 54.31 98 GLU A C 1
ATOM 787 O O . GLU A 1 98 ? 13.535 -20.965 -46.788 1.00 54.31 98 GLU A O 1
ATOM 792 N N . ARG A 1 99 ? 11.335 -20.548 -46.866 1.00 61.97 99 ARG A N 1
ATOM 793 C CA . ARG A 1 99 ? 11.355 -19.461 -45.883 1.00 61.97 99 ARG A CA 1
ATOM 794 C C . ARG A 1 99 ? 11.363 -20.047 -44.479 1.00 61.97 99 ARG A C 1
ATOM 796 O O . ARG A 1 99 ? 10.550 -20.916 -44.183 1.00 61.97 99 ARG A O 1
ATOM 803 N N . LEU A 1 100 ? 12.233 -19.536 -43.611 1.00 61.25 100 LEU A N 1
ATOM 804 C CA . LEU A 1 100 ? 12.228 -19.875 -42.187 1.00 61.25 100 LEU A CA 1
ATOM 805 C C . LEU A 1 100 ? 11.042 -19.161 -41.516 1.00 61.25 100 LEU A C 1
ATOM 807 O O . LEU A 1 100 ? 11.089 -17.931 -41.416 1.00 61.25 100 LEU A O 1
ATOM 811 N N . PRO A 1 101 ? 9.987 -19.870 -41.068 1.00 56.62 101 PRO A N 1
ATOM 812 C CA . PRO A 1 101 ? 8.850 -19.227 -40.419 1.00 56.62 101 PRO A CA 1
ATOM 813 C C . PRO A 1 101 ? 9.294 -18.590 -39.098 1.00 56.62 101 PRO A C 1
ATOM 815 O O . PRO A 1 101 ? 9.980 -19.233 -38.301 1.00 56.62 101 PRO A O 1
ATOM 818 N N . GLY A 1 102 ? 8.909 -17.337 -38.859 1.00 55.78 102 GLY A N 1
ATOM 819 C CA . GLY A 1 102 ? 8.983 -16.728 -37.533 1.00 55.78 102 GLY A CA 1
ATOM 820 C C . GLY A 1 102 ? 8.029 -17.429 -36.569 1.00 55.78 102 GLY A C 1
ATOM 821 O O . GLY A 1 102 ? 7.006 -17.986 -36.975 1.00 55.78 102 GLY A O 1
ATOM 822 N N . GLU A 1 103 ? 8.369 -17.434 -35.282 1.00 53.09 103 GLU A N 1
ATOM 823 C CA . GLU A 1 103 ? 7.460 -17.967 -34.268 1.00 53.09 103 GLU A CA 1
ATOM 824 C C . GLU A 1 103 ? 6.269 -17.005 -34.113 1.00 53.09 103 GLU A C 1
ATOM 826 O O . GLU A 1 103 ? 6.483 -15.791 -34.042 1.00 53.09 103 GLU A O 1
ATOM 831 N N . PRO A 1 104 ? 5.015 -17.491 -34.075 1.00 49.81 104 PRO A N 1
ATOM 832 C CA . PRO A 1 104 ? 3.859 -16.617 -33.938 1.00 49.81 104 PRO A CA 1
ATOM 833 C C . PRO A 1 104 ? 3.886 -15.927 -32.569 1.00 49.81 104 PRO A C 1
ATOM 835 O O . PRO A 1 104 ? 3.712 -16.561 -31.529 1.00 49.81 104 PRO A O 1
ATOM 838 N N . MET A 1 105 ? 4.103 -14.612 -32.576 1.00 49.56 105 MET A N 1
ATOM 839 C CA . MET A 1 105 ? 4.103 -13.789 -31.370 1.00 49.56 105 MET A CA 1
ATOM 840 C C . MET A 1 105 ? 2.658 -13.567 -30.904 1.00 49.56 105 MET A C 1
ATOM 842 O O . MET A 1 105 ? 1.806 -13.139 -31.685 1.00 49.56 105 MET A O 1
ATOM 846 N N . GLN A 1 106 ? 2.361 -13.863 -29.636 1.00 48.44 106 GLN A N 1
ATOM 847 C CA . GLN A 1 106 ? 1.032 -13.616 -29.080 1.00 48.44 106 GLN A CA 1
ATOM 848 C C . GLN A 1 106 ? 0.790 -12.098 -28.967 1.00 48.44 106 GLN A C 1
ATOM 850 O O . GLN A 1 106 ? 1.708 -11.363 -28.593 1.00 48.44 106 GLN A O 1
ATOM 855 N N . PRO A 1 107 ? -0.436 -11.593 -29.207 1.00 46.00 107 PRO A N 1
ATOM 856 C CA . PRO A 1 107 ? -0.755 -10.163 -29.083 1.00 46.00 107 PRO A CA 1
ATOM 857 C C . PRO A 1 107 ? -0.384 -9.565 -27.715 1.00 46.00 107 PRO A C 1
ATOM 859 O O . PRO A 1 107 ? -0.026 -8.393 -27.609 1.00 46.00 107 PRO A O 1
ATOM 862 N N . ALA A 1 108 ? -0.417 -10.395 -26.667 1.00 51.66 108 ALA A N 1
ATOM 863 C CA . ALA A 1 108 ? -0.021 -10.030 -25.312 1.00 51.66 108 ALA A CA 1
ATOM 864 C C . ALA A 1 108 ? 1.488 -9.767 -25.151 1.00 51.66 108 ALA A C 1
ATOM 866 O O . ALA A 1 108 ? 1.874 -9.056 -24.227 1.00 51.66 108 ALA A O 1
ATOM 867 N N . ASP A 1 109 ? 2.336 -10.309 -26.025 1.00 45.31 109 ASP A N 1
ATOM 868 C CA . ASP A 1 109 ? 3.794 -10.162 -25.947 1.00 45.31 109 ASP A CA 1
ATOM 869 C C . ASP A 1 109 ? 4.289 -8.927 -26.712 1.00 45.31 109 ASP A C 1
ATOM 871 O O . ASP A 1 109 ? 5.301 -8.331 -26.345 1.00 45.31 109 ASP A O 1
ATOM 875 N N . VAL A 1 110 ? 3.516 -8.461 -27.698 1.00 47.53 110 VAL A N 1
ATOM 876 C CA . VAL A 1 110 ? 3.754 -7.189 -28.401 1.00 47.53 110 VAL A CA 1
ATOM 877 C C . VAL A 1 110 ? 3.552 -6.000 -27.455 1.00 47.53 110 VAL A C 1
ATOM 879 O O . VAL A 1 110 ? 4.377 -5.091 -27.420 1.00 47.53 110 VAL A O 1
ATOM 882 N N . LEU A 1 111 ? 2.507 -6.036 -26.621 1.00 46.12 111 LEU A N 1
ATOM 883 C CA . LEU A 1 111 ? 2.205 -4.981 -25.639 1.00 46.12 111 LEU A CA 1
ATOM 884 C C . LEU A 1 111 ? 3.175 -4.948 -24.449 1.00 46.12 111 LEU A C 1
ATOM 886 O O . LEU A 1 111 ? 3.262 -3.942 -23.751 1.00 46.12 111 LEU A O 1
ATOM 890 N N . LYS A 1 112 ? 3.911 -6.039 -24.214 1.00 43.59 112 LYS A N 1
ATOM 891 C CA . LYS A 1 112 ? 4.936 -6.130 -23.163 1.00 43.59 112 LYS A CA 1
ATOM 892 C C . LYS A 1 112 ? 6.316 -5.687 -23.637 1.00 43.59 112 LYS A C 1
ATOM 894 O O . LYS A 1 112 ? 7.239 -5.644 -22.827 1.00 43.59 112 LYS A O 1
ATOM 899 N N . SER A 1 113 ? 6.481 -5.392 -24.928 1.00 42.94 113 SER A N 1
ATOM 900 C CA . SER A 1 113 ? 7.768 -4.975 -25.465 1.00 42.94 113 SER A CA 1
ATOM 901 C C . SER A 1 113 ? 8.103 -3.559 -24.977 1.00 42.94 113 SER A C 1
ATOM 903 O O . SER A 1 113 ? 7.350 -2.630 -25.283 1.00 42.94 113 SER A O 1
ATOM 905 N N . PRO A 1 114 ? 9.242 -3.360 -24.287 1.00 38.53 114 PRO A N 1
ATOM 906 C CA . PRO A 1 114 ? 9.683 -2.042 -23.817 1.00 38.53 114 PRO A CA 1
ATOM 907 C C . PRO A 1 114 ? 9.719 -0.981 -24.930 1.00 38.53 114 PRO A C 1
ATOM 909 O O . PRO A 1 114 ? 9.439 0.189 -24.699 1.00 38.53 114 PRO A O 1
ATOM 912 N N . MET A 1 115 ? 9.960 -1.405 -26.176 1.00 39.16 115 MET A N 1
ATOM 913 C CA . MET A 1 115 ? 9.985 -0.527 -27.349 1.00 39.16 115 MET A CA 1
ATOM 914 C C . MET A 1 115 ? 8.615 -0.059 -27.853 1.00 39.16 115 MET A C 1
ATOM 916 O O . MET A 1 115 ? 8.532 0.968 -28.522 1.00 39.16 115 MET A O 1
ATOM 920 N N . VAL A 1 116 ? 7.539 -0.805 -27.588 1.00 42.50 116 VAL A N 1
ATOM 921 C CA . VAL A 1 116 ? 6.183 -0.397 -28.000 1.00 42.50 116 VAL A CA 1
ATOM 922 C C . VAL A 1 116 ? 5.672 0.731 -27.101 1.00 42.50 116 VAL A C 1
ATOM 924 O O . VAL A 1 116 ? 4.967 1.620 -27.574 1.00 42.50 116 VAL A O 1
ATOM 927 N N . LEU A 1 117 ? 6.096 0.747 -25.834 1.00 37.56 117 LEU A N 1
ATOM 928 C CA . LEU A 1 117 ? 5.822 1.833 -24.890 1.00 37.56 117 LEU A CA 1
ATOM 929 C C . LEU A 1 117 ? 6.509 3.138 -25.330 1.00 37.56 117 LEU A C 1
ATOM 931 O O . LEU A 1 117 ? 5.866 4.186 -25.368 1.00 37.56 117 LEU A O 1
ATOM 935 N N . GLU A 1 118 ? 7.758 3.043 -25.796 1.00 36.47 118 GLU A N 1
ATOM 936 C CA . GLU A 1 118 ? 8.552 4.169 -26.307 1.00 36.47 118 GLU A CA 1
ATOM 937 C C . GLU A 1 118 ? 7.925 4.819 -27.564 1.00 36.47 118 GLU A C 1
ATOM 939 O O . GLU A 1 118 ? 7.902 6.043 -27.691 1.00 36.47 118 GLU A O 1
ATOM 944 N N . PHE A 1 119 ? 7.332 4.022 -28.466 1.00 40.78 119 PHE A N 1
ATOM 945 C CA . PHE A 1 119 ? 6.653 4.523 -29.675 1.00 40.78 119 PHE A CA 1
ATOM 946 C C . PHE A 1 119 ? 5.308 5.213 -29.385 1.00 40.78 119 PHE A C 1
ATOM 948 O O . PHE A 1 119 ? 4.912 6.124 -30.110 1.00 40.78 119 PHE A O 1
ATOM 955 N N . LEU A 1 120 ? 4.618 4.827 -28.305 1.00 44.50 120 LEU A N 1
ATOM 956 C CA . LEU A 1 120 ? 3.399 5.494 -27.827 1.00 44.50 120 LEU A CA 1
ATOM 957 C C . LEU A 1 120 ? 3.689 6.811 -27.081 1.00 44.50 120 LEU A C 1
ATOM 959 O O . LEU A 1 120 ? 2.760 7.452 -26.592 1.00 44.50 120 LEU A O 1
ATOM 963 N N . GLY A 1 121 ? 4.961 7.220 -26.978 1.00 36.00 121 GLY A N 1
ATOM 964 C CA . GLY A 1 121 ? 5.377 8.379 -26.188 1.00 36.00 121 GLY A CA 1
ATOM 965 C C . GLY A 1 121 ? 5.209 8.168 -24.683 1.00 36.00 121 GLY A C 1
ATOM 966 O O . GLY A 1 121 ? 5.221 9.137 -23.924 1.00 36.00 121 GLY A O 1
ATOM 967 N N . LEU A 1 122 ? 5.033 6.918 -24.244 1.00 40.06 122 LEU A N 1
ATOM 968 C CA . LEU A 1 122 ? 4.980 6.580 -22.832 1.00 40.06 122 LEU A CA 1
ATOM 969 C C . LEU A 1 122 ? 6.422 6.353 -22.369 1.00 40.06 122 LEU A C 1
ATOM 971 O O . LEU A 1 122 ? 7.105 5.496 -22.934 1.00 40.06 122 LEU A O 1
ATOM 975 N N . PRO A 1 123 ? 6.922 7.128 -21.390 1.00 37.34 123 PRO A N 1
ATOM 976 C CA . PRO A 1 123 ? 8.283 6.948 -20.915 1.00 37.34 123 PRO A CA 1
ATOM 977 C C . PRO A 1 123 ? 8.468 5.502 -20.442 1.00 37.34 123 PRO A C 1
ATOM 979 O O . PRO A 1 123 ? 7.552 4.924 -19.848 1.00 37.34 123 PRO A O 1
ATOM 982 N N . ASP A 1 124 ? 9.658 4.935 -20.667 1.00 49.50 124 ASP A N 1
ATOM 983 C CA . ASP A 1 124 ? 10.148 3.796 -19.885 1.00 49.50 124 ASP A CA 1
ATOM 984 C C . ASP A 1 124 ? 10.330 4.310 -18.455 1.00 49.50 124 ASP A C 1
ATOM 986 O O . ASP A 1 124 ? 11.366 4.841 -18.052 1.00 49.50 124 ASP A O 1
ATOM 990 N N . SER A 1 125 ? 9.194 4.422 -17.780 1.00 49.34 125 SER A N 1
ATOM 991 C CA . SER A 1 125 ? 9.044 5.426 -16.752 1.00 49.34 125 SER A CA 1
ATOM 992 C C . SER A 1 125 ? 9.550 4.847 -15.444 1.00 49.34 125 SER A C 1
ATOM 994 O O . SER A 1 125 ? 9.171 3.720 -15.097 1.00 49.34 125 SER A O 1
ATOM 996 N N . PRO A 1 126 ? 10.307 5.620 -14.652 1.00 52.47 126 PRO A N 1
ATOM 997 C CA . PRO A 1 126 ? 10.426 5.380 -13.222 1.00 52.47 126 PRO A CA 1
ATOM 998 C C . PRO A 1 126 ? 9.063 5.048 -12.607 1.00 52.47 126 PRO A C 1
ATOM 1000 O O . PRO A 1 126 ? 8.978 4.102 -11.843 1.00 52.47 126 PRO A O 1
ATOM 1003 N N . SER A 1 127 ? 7.977 5.680 -13.072 1.00 49.69 127 SER A N 1
ATOM 1004 C CA . SER A 1 127 ? 6.617 5.393 -12.605 1.00 49.69 127 SER A CA 1
ATOM 1005 C C . SER A 1 127 ? 6.096 3.987 -12.940 1.00 49.69 127 SER A C 1
ATOM 1007 O O . SER A 1 127 ? 5.295 3.444 -12.191 1.00 49.69 127 SER A O 1
ATOM 1009 N N . LEU A 1 128 ? 6.535 3.345 -14.031 1.00 52.53 128 LEU A N 1
ATOM 1010 C CA . LEU A 1 128 ? 6.168 1.951 -14.329 1.00 52.53 128 LEU A CA 1
ATOM 1011 C C . LEU A 1 128 ? 6.928 0.970 -13.428 1.00 52.53 128 LEU A C 1
ATOM 1013 O O . LEU A 1 128 ? 6.382 -0.066 -13.046 1.00 52.53 128 LEU A O 1
ATOM 1017 N N . HIS A 1 129 ? 8.177 1.295 -13.090 1.00 61.06 129 HIS A N 1
ATOM 1018 C CA . HIS A 1 129 ? 8.981 0.526 -12.141 1.00 61.06 129 HIS A CA 1
ATOM 1019 C C . HIS A 1 129 ? 8.497 0.731 -10.702 1.00 61.06 129 HIS A C 1
ATOM 1021 O O . HIS A 1 129 ? 8.354 -0.246 -9.974 1.00 61.06 129 HIS A O 1
ATOM 1027 N N . GLU A 1 130 ? 8.161 1.965 -10.329 1.00 64.62 130 GLU A N 1
ATOM 1028 C CA . GLU A 1 130 ? 7.538 2.329 -9.057 1.00 64.62 130 GLU A CA 1
ATOM 1029 C C . GLU A 1 130 ? 6.183 1.644 -8.906 1.00 64.62 130 GLU A C 1
ATOM 1031 O O . GLU A 1 130 ? 5.982 0.976 -7.905 1.00 64.62 130 GLU A O 1
ATOM 1036 N N . ASN A 1 131 ? 5.314 1.657 -9.923 1.00 70.94 131 ASN A N 1
ATOM 1037 C CA . ASN A 1 131 ? 4.039 0.935 -9.862 1.00 70.94 131 ASN A CA 1
ATOM 1038 C C . ASN A 1 131 ? 4.231 -0.581 -9.691 1.00 70.94 131 ASN A C 1
ATOM 1040 O O . ASN A 1 131 ? 3.485 -1.221 -8.955 1.00 70.94 131 ASN A O 1
ATOM 1044 N N . LYS A 1 132 ? 5.224 -1.192 -10.353 1.00 72.75 132 LYS A N 1
ATOM 1045 C CA . LYS A 1 132 ? 5.525 -2.624 -10.159 1.00 72.75 132 LYS A CA 1
ATOM 1046 C C . LYS A 1 132 ? 6.058 -2.911 -8.757 1.00 72.75 132 LYS A C 1
ATOM 1048 O O . LYS A 1 132 ? 5.683 -3.925 -8.174 1.00 72.75 132 LYS A O 1
ATOM 1053 N N . LEU A 1 133 ? 6.919 -2.039 -8.238 1.00 75.06 133 LEU A N 1
ATOM 1054 C CA . LEU A 1 133 ? 7.454 -2.125 -6.883 1.00 75.06 133 LEU A CA 1
ATOM 1055 C C . LEU A 1 133 ? 6.337 -1.966 -5.846 1.00 75.06 133 LEU A C 1
ATOM 1057 O O . LEU A 1 133 ? 6.230 -2.781 -4.939 1.00 75.06 133 LEU A O 1
ATOM 1061 N N . GLU A 1 134 ? 5.477 -0.965 -6.016 1.00 80.00 134 GLU A N 1
ATOM 1062 C CA . GLU A 1 134 ? 4.320 -0.694 -5.166 1.00 80.00 134 GLU A CA 1
ATOM 1063 C C . GLU A 1 134 ? 3.404 -1.910 -5.098 1.00 80.00 134 GLU A C 1
ATOM 1065 O O . GLU A 1 134 ? 3.107 -2.406 -4.014 1.00 80.00 134 GLU A O 1
ATOM 1070 N N . GLN A 1 135 ? 3.021 -2.449 -6.259 1.00 82.62 135 GLN A N 1
ATOM 1071 C CA . GLN A 1 135 ? 2.148 -3.615 -6.317 1.00 82.62 135 GLN A CA 1
ATOM 1072 C C . GLN A 1 135 ? 2.790 -4.840 -5.667 1.00 82.62 135 GLN A C 1
ATOM 1074 O O . GLN A 1 135 ? 2.111 -5.524 -4.909 1.00 82.62 135 GLN A O 1
ATOM 1079 N N . ALA A 1 136 ? 4.083 -5.084 -5.886 1.00 82.38 136 ALA A N 1
ATOM 1080 C CA . ALA A 1 136 ? 4.785 -6.200 -5.258 1.00 82.38 136 ALA A CA 1
ATOM 1081 C C . ALA A 1 136 ? 4.879 -6.054 -3.726 1.00 82.38 136 ALA A C 1
ATOM 1083 O O . ALA A 1 136 ? 4.676 -7.025 -2.997 1.00 82.38 136 ALA A O 1
ATOM 1084 N N . ILE A 1 137 ? 5.100 -4.836 -3.220 1.00 83.12 137 ILE A N 1
ATOM 1085 C CA . ILE A 1 137 ? 5.071 -4.557 -1.779 1.00 83.12 137 ILE A CA 1
ATOM 1086 C C . ILE A 1 137 ? 3.658 -4.758 -1.216 1.00 83.12 137 ILE A C 1
ATOM 1088 O O . ILE A 1 137 ? 3.511 -5.379 -0.164 1.00 83.12 137 ILE A O 1
ATOM 1092 N N . ILE A 1 138 ? 2.619 -4.276 -1.905 1.00 87.00 138 ILE A N 1
ATOM 1093 C CA . ILE A 1 138 ? 1.211 -4.476 -1.523 1.00 87.00 138 ILE A CA 1
ATOM 1094 C C . ILE A 1 138 ? 0.865 -5.971 -1.495 1.00 87.00 138 ILE A C 1
ATOM 1096 O O . ILE A 1 138 ? 0.229 -6.432 -0.547 1.00 87.00 138 ILE A O 1
ATOM 1100 N N . ASP A 1 139 ? 1.300 -6.733 -2.501 1.00 86.69 139 ASP A N 1
ATOM 1101 C CA . ASP A 1 139 ? 1.131 -8.185 -2.579 1.00 86.69 139 ASP A CA 1
ATOM 1102 C C . ASP A 1 139 ? 1.739 -8.882 -1.362 1.00 86.69 139 ASP A C 1
ATOM 1104 O O . ASP A 1 139 ? 1.049 -9.609 -0.641 1.00 86.69 139 ASP A O 1
ATOM 1108 N N . ASN A 1 140 ? 3.016 -8.615 -1.087 1.00 86.19 140 ASN A N 1
ATOM 1109 C CA . ASN A 1 140 ? 3.702 -9.199 0.057 1.00 86.19 140 ASN A CA 1
ATOM 1110 C C . ASN A 1 140 ? 3.059 -8.776 1.384 1.00 86.19 140 ASN A C 1
ATOM 1112 O O . ASN A 1 140 ? 2.861 -9.605 2.266 1.00 86.19 140 ASN A O 1
ATOM 1116 N N . LEU A 1 141 ? 2.669 -7.508 1.522 1.00 86.56 141 LEU A N 1
ATOM 1117 C CA . LEU A 1 141 ? 2.020 -7.009 2.729 1.00 86.56 141 LEU A CA 1
ATOM 1118 C C . LEU A 1 141 ? 0.673 -7.698 2.979 1.00 86.56 141 LEU A C 1
ATOM 1120 O O . LEU A 1 141 ? 0.362 -8.053 4.117 1.00 86.56 141 LEU A O 1
ATOM 1124 N N . GLN A 1 142 ? -0.116 -7.918 1.926 1.00 89.81 142 GLN A N 1
ATOM 1125 C CA . GLN A 1 142 ? -1.368 -8.661 2.022 1.00 89.81 142 GLN A CA 1
ATOM 1126 C C . GLN A 1 142 ? -1.116 -10.078 2.552 1.00 89.81 142 GLN A C 1
ATOM 1128 O O . GLN A 1 142 ? -1.811 -10.519 3.470 1.00 89.81 142 GLN A O 1
ATOM 1133 N N . HIS A 1 143 ? -0.119 -10.777 2.003 1.00 87.81 143 HIS A N 1
ATOM 1134 C CA . HIS A 1 143 ? 0.270 -12.109 2.462 1.00 87.81 143 HIS A CA 1
ATOM 1135 C C . HIS A 1 143 ? 0.768 -12.094 3.908 1.00 87.81 143 HIS A C 1
ATOM 1137 O O . HIS A 1 143 ? 0.255 -12.852 4.727 1.00 8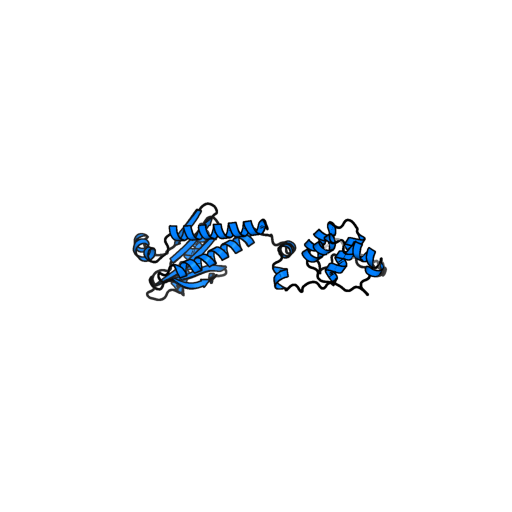7.81 143 HIS A O 1
ATOM 1143 N N . PHE A 1 144 ? 1.670 -11.175 4.250 1.00 87.62 144 PHE A N 1
ATOM 1144 C CA . PHE A 1 144 ? 2.199 -11.005 5.599 1.00 87.62 144 PHE A CA 1
ATOM 1145 C C . PHE A 1 144 ? 1.090 -10.816 6.641 1.00 87.62 144 PHE A C 1
ATOM 1147 O O . PHE A 1 144 ? 1.102 -11.477 7.676 1.00 87.62 144 PHE A O 1
ATOM 1154 N N . LEU A 1 145 ? 0.105 -9.951 6.378 1.00 87.00 145 LEU A N 1
ATOM 1155 C CA . LEU A 1 145 ? -0.996 -9.707 7.317 1.00 87.00 145 LEU A CA 1
ATOM 1156 C C . LEU A 1 145 ? -1.891 -10.936 7.506 1.00 87.00 145 LEU A C 1
ATOM 1158 O O . LEU A 1 145 ? -2.381 -11.173 8.609 1.00 87.00 145 LEU A O 1
ATOM 1162 N N . LEU A 1 146 ? -2.093 -11.728 6.452 1.00 87.88 146 LEU A N 1
ATOM 1163 C CA . LEU A 1 146 ? -2.821 -12.992 6.545 1.00 87.88 146 LEU A CA 1
ATOM 1164 C C . LEU A 1 146 ? -2.014 -14.053 7.315 1.00 87.88 146 LEU A C 1
ATOM 1166 O O . LEU A 1 146 ? -2.582 -14.774 8.135 1.00 87.88 146 LEU A O 1
ATOM 1170 N N . GLU A 1 147 ? -0.700 -14.123 7.096 1.00 87.25 147 GLU A N 1
ATOM 1171 C CA . GLU A 1 147 ? 0.217 -15.057 7.767 1.00 87.25 147 GLU A CA 1
ATOM 1172 C C . GLU A 1 147 ? 0.461 -14.719 9.238 1.00 87.25 147 GLU A C 1
ATOM 1174 O O . GLU A 1 147 ? 0.621 -15.622 10.061 1.00 87.25 147 GLU A O 1
ATOM 1179 N N . LEU A 1 148 ? 0.438 -13.431 9.595 1.00 82.12 148 LEU A N 1
ATOM 1180 C CA . LEU A 1 148 ? 0.601 -12.953 10.969 1.00 82.12 148 LEU A CA 1
ATOM 1181 C C . LEU A 1 148 ? -0.436 -13.575 11.922 1.00 82.12 148 LEU A C 1
ATOM 1183 O O . LEU A 1 148 ? -0.225 -13.612 13.138 1.00 82.12 148 LEU A O 1
ATOM 1187 N N . GLY A 1 149 ? -1.560 -14.066 11.390 1.00 74.00 149 GLY A N 1
ATOM 1188 C CA . GLY A 1 149 ? -2.700 -14.483 12.192 1.00 74.00 149 GLY A CA 1
ATOM 1189 C C . GLY A 1 149 ? -3.275 -13.273 12.930 1.00 74.00 149 GLY A C 1
ATOM 1190 O O . GLY A 1 149 ? -3.165 -12.150 12.464 1.00 74.00 149 GLY A O 1
ATOM 1191 N N . LYS A 1 150 ? -3.899 -13.450 14.096 1.00 81.94 150 LYS A N 1
ATOM 1192 C CA . LYS A 1 150 ? -4.511 -12.344 14.883 1.00 81.94 150 LYS A CA 1
ATOM 1193 C C . LYS A 1 150 ? -5.772 -11.707 14.283 1.00 81.94 150 LYS A C 1
ATOM 1195 O O . LYS A 1 150 ? -6.196 -10.626 14.690 1.00 81.94 150 LYS A O 1
ATOM 1200 N N . GLY A 1 151 ? -6.422 -12.418 13.373 1.00 87.69 151 GLY A N 1
ATOM 1201 C CA . GLY A 1 151 ? -7.798 -12.140 12.995 1.00 87.69 151 GLY A CA 1
ATOM 1202 C C . GLY A 1 151 ? -8.009 -11.272 11.764 1.00 87.69 151 GLY A C 1
ATOM 1203 O O . GLY A 1 151 ? -9.127 -10.810 11.547 1.00 87.69 151 GLY A O 1
ATOM 1204 N N . PHE A 1 152 ? -6.974 -11.067 10.950 1.00 91.88 152 PHE A N 1
ATOM 1205 C CA . PHE A 1 152 ? -7.099 -10.389 9.664 1.00 91.88 152 PHE A CA 1
ATOM 1206 C C . PHE A 1 152 ? -7.911 -11.219 8.668 1.00 91.88 152 PHE A C 1
ATOM 1208 O O . PHE A 1 152 ? -7.634 -12.389 8.423 1.00 91.88 152 PHE A O 1
ATOM 1215 N N . SER A 1 153 ? -8.925 -10.589 8.085 1.00 93.62 153 SER A N 1
ATOM 1216 C CA . SER A 1 153 ? -9.729 -11.108 6.982 1.00 93.62 153 SER A CA 1
ATOM 1217 C C . SER A 1 153 ? -9.642 -10.133 5.820 1.00 93.62 153 SER A C 1
ATOM 1219 O O . SER A 1 153 ? -9.979 -8.958 5.967 1.00 93.62 153 SER A O 1
ATOM 1221 N N . PHE A 1 154 ? -9.164 -10.608 4.675 1.00 94.56 154 PHE A N 1
ATOM 1222 C CA . PHE A 1 154 ? -9.066 -9.793 3.470 1.00 94.56 154 PHE A CA 1
ATOM 1223 C C . PHE A 1 154 ? -10.464 -9.458 2.935 1.00 94.56 154 PHE A C 1
ATOM 1225 O O . PHE A 1 154 ? -11.305 -10.346 2.799 1.00 94.56 154 PHE A O 1
ATOM 1232 N N . VAL A 1 155 ? -10.708 -8.180 2.638 1.00 94.88 155 VAL A N 1
ATOM 1233 C CA . VAL A 1 155 ? -11.998 -7.693 2.126 1.00 94.88 155 VAL A CA 1
ATOM 1234 C C . VAL A 1 155 ? -11.874 -7.274 0.669 1.00 94.88 155 VAL A C 1
ATOM 1236 O O . VAL A 1 155 ? -12.681 -7.687 -0.163 1.00 94.88 155 VAL A O 1
ATOM 1239 N N . ALA A 1 156 ? -10.894 -6.428 0.354 1.00 93.19 156 ALA A N 1
ATOM 1240 C CA . ALA A 1 156 ? -10.712 -5.907 -0.992 1.00 93.19 156 ALA A CA 1
ATOM 1241 C C . ALA A 1 156 ? -9.289 -5.392 -1.212 1.00 93.19 156 ALA A C 1
ATOM 1243 O O . ALA A 1 156 ? -8.603 -4.991 -0.274 1.00 93.19 156 ALA A O 1
ATOM 1244 N N . ARG A 1 157 ? -8.902 -5.343 -2.486 1.00 93.00 157 ARG A N 1
ATOM 1245 C CA . ARG A 1 157 ? -7.688 -4.691 -2.977 1.00 93.00 157 ARG A CA 1
ATOM 1246 C C . ARG A 1 157 ? -8.068 -3.642 -4.008 1.00 93.00 157 ARG A C 1
ATOM 1248 O O . ARG A 1 157 ? -9.022 -3.866 -4.755 1.00 93.00 157 ARG A O 1
ATOM 1255 N N . GLN A 1 158 ? -7.329 -2.532 -4.039 1.00 87.12 158 GLN A N 1
ATOM 1256 C CA . GLN A 1 158 ? -7.574 -1.402 -4.943 1.00 87.12 158 GLN A CA 1
ATOM 1257 C C . GLN A 1 158 ? -9.052 -0.984 -4.893 1.00 87.12 158 GLN A C 1
ATOM 1259 O O . GLN A 1 158 ? -9.757 -0.894 -5.902 1.00 87.12 158 GLN A O 1
ATOM 1264 N N . LYS A 1 159 ? -9.571 -0.835 -3.668 1.00 92.00 159 LYS A N 1
ATOM 1265 C CA . LYS A 1 159 ? -10.988 -0.599 -3.425 1.00 92.00 159 LYS A CA 1
ATOM 1266 C C . LYS A 1 159 ? -11.347 0.793 -3.918 1.00 92.00 159 LYS A C 1
ATOM 1268 O O . LYS A 1 159 ? -11.036 1.784 -3.265 1.00 92.00 159 LYS A O 1
ATOM 1273 N N . HIS A 1 160 ? -12.054 0.830 -5.041 1.00 87.88 160 HIS A N 1
ATOM 1274 C CA . HIS A 1 160 ? -12.608 2.059 -5.587 1.00 87.88 160 HIS A CA 1
ATOM 1275 C C . HIS A 1 160 ? -13.655 2.664 -4.649 1.00 87.88 160 HIS A C 1
ATOM 1277 O O . HIS A 1 160 ? -14.556 1.978 -4.145 1.00 87.88 160 HIS A O 1
ATOM 1283 N N . ILE A 1 161 ? -13.510 3.963 -4.429 1.00 82.06 161 ILE A N 1
ATOM 1284 C CA . ILE A 1 161 ? -14.364 4.813 -3.621 1.00 82.06 161 ILE A CA 1
ATOM 1285 C C . ILE A 1 161 ? -14.635 6.076 -4.417 1.00 82.06 161 ILE A C 1
ATOM 1287 O O . ILE A 1 161 ? -13.724 6.684 -4.965 1.00 82.06 161 ILE A O 1
ATOM 1291 N N . ARG A 1 162 ? -15.892 6.506 -4.419 1.00 75.94 162 ARG A N 1
ATOM 1292 C CA . ARG A 1 162 ? -16.286 7.777 -5.011 1.00 75.94 162 ARG A CA 1
ATOM 1293 C C . ARG A 1 162 ? -16.694 8.752 -3.920 1.00 75.94 162 ARG A C 1
ATOM 1295 O O . ARG A 1 162 ? -17.563 8.427 -3.105 1.00 75.94 162 ARG A O 1
ATOM 1302 N N . PHE A 1 163 ? -16.098 9.938 -3.933 1.00 68.38 163 PHE A N 1
ATOM 1303 C CA . PHE A 1 163 ? -16.461 11.038 -3.048 1.00 68.38 163 PHE A CA 1
ATOM 1304 C C . PHE A 1 163 ? -16.787 12.271 -3.894 1.00 68.38 163 PHE A C 1
ATOM 1306 O O . PHE A 1 163 ? -15.912 12.863 -4.518 1.00 68.38 163 PHE A O 1
ATOM 1313 N N . GLY A 1 164 ? -18.073 12.627 -3.968 1.00 69.94 164 GLY A N 1
ATOM 1314 C CA . GLY A 1 164 ? -18.545 13.627 -4.928 1.00 69.94 164 GLY A CA 1
ATOM 1315 C C . GLY A 1 164 ? -18.275 13.190 -6.374 1.00 69.94 164 GLY A C 1
ATOM 1316 O O . GLY A 1 164 ? -18.794 12.161 -6.823 1.00 69.94 164 GLY A O 1
ATOM 1317 N N . ASP A 1 165 ? -17.448 13.969 -7.073 1.00 72.06 165 ASP A N 1
ATOM 1318 C CA . ASP A 1 165 ? -17.035 13.738 -8.464 1.00 72.06 165 ASP A CA 1
ATOM 1319 C C . ASP A 1 165 ? -15.597 13.219 -8.607 1.00 72.06 165 ASP A C 1
ATOM 1321 O O . ASP A 1 165 ? -15.114 13.061 -9.726 1.00 72.06 165 ASP A O 1
ATOM 1325 N N . GLU A 1 166 ? -14.929 12.917 -7.494 1.00 67.81 166 GLU A N 1
ATOM 1326 C CA . GLU A 1 166 ? -13.571 12.376 -7.487 1.00 67.81 166 GLU A CA 1
ATOM 1327 C C . GLU A 1 166 ? -13.570 10.876 -7.169 1.00 67.81 166 GLU A C 1
ATOM 1329 O O . GLU A 1 166 ? -14.330 10.381 -6.323 1.00 67.81 166 GLU A O 1
ATOM 1334 N N . ASP A 1 167 ? -12.694 10.160 -7.872 1.00 79.06 167 ASP A N 1
ATOM 1335 C CA . ASP A 1 167 ? -12.471 8.729 -7.727 1.00 79.06 167 ASP A CA 1
ATOM 1336 C C . ASP A 1 167 ? -11.175 8.477 -6.954 1.00 79.06 167 ASP A C 1
ATOM 1338 O O . ASP A 1 167 ? -10.116 9.026 -7.251 1.00 79.06 167 ASP A O 1
ATOM 1342 N N . PHE A 1 168 ? -11.278 7.606 -5.963 1.00 82.75 168 PHE A N 1
ATOM 1343 C CA . PHE A 1 168 ? -10.237 7.279 -5.008 1.00 82.75 168 PHE A CA 1
ATOM 1344 C C . PHE A 1 168 ? -10.073 5.766 -4.908 1.00 82.75 168 PHE A C 1
ATOM 1346 O O . PHE A 1 168 ? -11.024 5.014 -5.133 1.00 82.75 168 PHE A O 1
ATOM 1353 N N . PHE A 1 169 ? -8.884 5.311 -4.525 1.00 87.25 169 PHE A N 1
ATOM 1354 C CA . PHE A 1 169 ? -8.575 3.892 -4.384 1.00 87.25 169 PHE A CA 1
ATOM 1355 C C . PHE A 1 169 ? -7.853 3.666 -3.060 1.00 87.25 169 PHE A C 1
ATOM 1357 O O . PHE A 1 169 ? -6.919 4.393 -2.749 1.00 87.25 169 PHE A O 1
ATOM 1364 N N . ILE A 1 170 ? -8.320 2.687 -2.285 1.00 91.62 170 ILE A N 1
ATOM 1365 C CA . ILE A 1 170 ? -7.600 2.180 -1.110 1.00 91.62 170 ILE A CA 1
ATOM 1366 C C . ILE A 1 170 ? -6.835 0.934 -1.535 1.00 91.62 170 ILE A C 1
ATOM 1368 O O . ILE A 1 170 ? -7.461 -0.006 -2.042 1.00 91.62 170 ILE A O 1
ATOM 1372 N N . ASP A 1 171 ? -5.528 0.888 -1.289 1.00 91.75 171 ASP A N 1
ATOM 1373 C CA . ASP A 1 171 ? -4.698 -0.243 -1.707 1.00 91.75 171 ASP A CA 1
ATOM 1374 C C . ASP A 1 171 ? -5.173 -1.575 -1.130 1.00 91.75 171 ASP A C 1
ATOM 1376 O O . ASP A 1 171 ? -5.414 -2.521 -1.889 1.00 91.75 171 ASP A O 1
ATOM 1380 N N . LEU A 1 172 ? -5.367 -1.650 0.190 1.00 94.25 172 LEU A N 1
ATOM 1381 C CA . LEU A 1 172 ? -5.867 -2.846 0.867 1.00 94.25 172 LEU A CA 1
ATOM 1382 C C . LEU A 1 172 ? -6.931 -2.506 1.909 1.00 94.25 172 LEU A C 1
ATOM 1384 O O . LEU A 1 172 ? -6.813 -1.562 2.690 1.00 94.25 172 LEU A O 1
ATOM 1388 N N . VAL A 1 173 ? -7.956 -3.350 1.963 1.00 95.94 173 VAL A N 1
ATOM 1389 C CA . VAL A 1 173 ? -9.010 -3.305 2.973 1.00 95.94 173 VAL A CA 1
ATOM 1390 C C . VAL A 1 173 ? -9.056 -4.651 3.674 1.00 95.94 173 VAL A C 1
ATOM 1392 O O . VAL A 1 173 ? -9.297 -5.690 3.052 1.00 95.94 173 VAL A O 1
ATOM 1395 N N . PHE A 1 174 ? -8.870 -4.616 4.986 1.00 95.50 174 PHE A N 1
ATOM 1396 C CA . PHE A 1 174 ? -9.021 -5.757 5.873 1.00 95.50 174 PHE A CA 1
ATOM 1397 C C . PHE A 1 174 ? -10.139 -5.509 6.880 1.00 95.50 174 PHE A C 1
ATOM 1399 O O . PHE A 1 174 ? -10.440 -4.376 7.251 1.00 95.50 174 PHE A O 1
ATOM 1406 N N . TYR A 1 175 ? -10.725 -6.592 7.368 1.00 94.62 175 TYR A N 1
ATOM 1407 C CA . TYR A 1 175 ? -11.517 -6.601 8.587 1.00 94.62 175 TYR A CA 1
ATOM 1408 C C . TYR A 1 175 ? -10.778 -7.437 9.625 1.00 94.62 175 TYR A C 1
ATOM 1410 O O . TYR A 1 175 ? -10.374 -8.564 9.337 1.00 94.62 175 TYR A O 1
ATOM 1418 N N . ASN A 1 176 ? -10.581 -6.900 10.826 1.00 93.00 176 ASN A N 1
ATOM 1419 C CA . ASN A 1 176 ? -10.047 -7.676 11.934 1.00 93.00 176 ASN A CA 1
ATOM 1420 C C . ASN A 1 176 ? -11.211 -8.172 12.796 1.00 93.00 176 ASN A C 1
ATOM 1422 O O . ASN A 1 176 ? -11.856 -7.374 13.470 1.00 93.00 176 ASN A O 1
ATOM 1426 N N . TYR A 1 177 ? -11.485 -9.479 12.801 1.00 91.50 177 TYR A N 1
ATOM 1427 C CA . TYR A 1 177 ? -12.642 -10.022 13.528 1.00 91.50 177 TYR A CA 1
ATOM 1428 C C . TYR A 1 177 ? -12.434 -10.122 15.046 1.00 91.50 177 TYR A C 1
ATOM 1430 O O . TYR A 1 177 ? -13.409 -10.224 15.789 1.00 91.50 177 TYR A O 1
ATOM 1438 N N . VAL A 1 178 ? -11.184 -10.093 15.523 1.00 90.19 178 VAL A N 1
ATOM 1439 C CA . VAL A 1 178 ? -10.863 -10.079 16.961 1.00 90.19 178 VAL A CA 1
ATOM 1440 C C . VAL A 1 178 ? -11.108 -8.683 17.523 1.00 90.19 178 VAL A C 1
ATOM 1442 O O . VAL A 1 178 ? -11.786 -8.520 18.535 1.00 90.19 178 VAL A O 1
ATOM 1445 N N . LEU A 1 179 ? -10.590 -7.671 16.829 1.00 89.12 179 LEU A N 1
ATOM 1446 C CA . LEU A 1 179 ? -10.792 -6.264 17.150 1.00 89.12 179 LEU A CA 1
ATOM 1447 C C . LEU A 1 179 ? -12.164 -5.753 16.707 1.00 89.12 179 LEU A C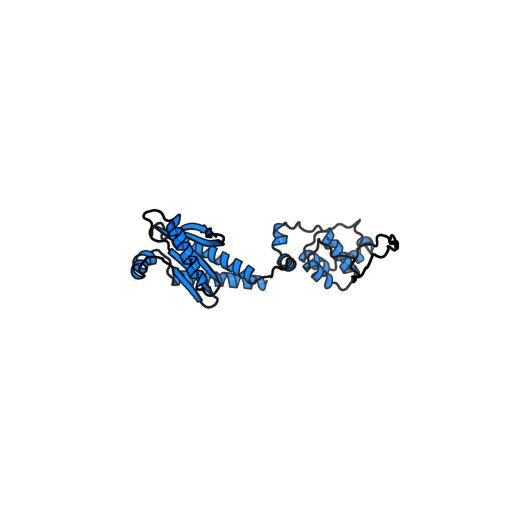 1
ATOM 1449 O O . LEU A 1 179 ? -12.570 -4.696 17.170 1.00 89.12 179 LEU A O 1
ATOM 1453 N N . LYS A 1 180 ? -12.880 -6.478 15.846 1.00 92.50 180 LYS A N 1
ATOM 1454 C CA . LYS A 1 180 ? -14.147 -6.064 15.227 1.00 92.50 180 LYS A CA 1
ATOM 1455 C C . LYS A 1 180 ? -14.069 -4.673 14.598 1.00 92.50 180 LYS A C 1
ATOM 1457 O O . LYS A 1 180 ? -14.850 -3.797 14.947 1.00 92.50 180 LYS A O 1
ATOM 1462 N N . CYS A 1 181 ? -13.091 -4.434 13.731 1.00 92.00 181 CYS A N 1
ATOM 1463 C CA . CYS A 1 181 ? -12.939 -3.152 13.039 1.00 92.00 181 CYS A CA 1
ATOM 1464 C C . CYS A 1 181 ? -12.379 -3.336 11.629 1.00 92.00 181 CYS A C 1
ATOM 1466 O O . CYS A 1 181 ? -11.690 -4.320 11.341 1.00 92.00 181 CYS A O 1
ATOM 1468 N N . PHE A 1 182 ? -12.634 -2.361 10.760 1.00 94.12 182 PHE A N 1
ATOM 1469 C CA . PHE A 1 182 ? -11.952 -2.268 9.474 1.00 94.12 182 PHE A CA 1
ATOM 1470 C C . PHE A 1 182 ? -10.534 -1.713 9.654 1.00 94.12 182 PHE A C 1
ATOM 1472 O O . PHE A 1 182 ? -10.294 -0.850 10.499 1.00 94.12 182 PHE A O 1
ATOM 1479 N N . LEU A 1 183 ? -9.606 -2.215 8.844 1.00 93.12 183 LEU A N 1
ATOM 1480 C CA . LEU A 1 183 ? -8.254 -1.698 8.681 1.00 93.12 183 LEU A CA 1
ATOM 1481 C C . LEU A 1 183 ? -8.064 -1.330 7.207 1.00 93.12 183 LEU A C 1
ATOM 1483 O O . LEU A 1 183 ? -8.087 -2.201 6.336 1.00 93.12 183 LEU A O 1
ATOM 1487 N N . LEU A 1 184 ? -7.903 -0.038 6.947 1.00 93.94 184 LEU A N 1
ATOM 1488 C CA . LEU A 1 184 ? -7.649 0.533 5.628 1.00 93.94 184 LEU A CA 1
ATOM 1489 C C . LEU A 1 184 ? -6.153 0.794 5.513 1.00 93.94 184 LEU A C 1
ATOM 1491 O O . LEU A 1 184 ? -5.579 1.392 6.420 1.00 93.94 184 LEU A O 1
ATOM 1495 N N . ILE A 1 185 ? -5.523 0.344 4.436 1.00 91.88 185 ILE A N 1
ATOM 1496 C CA . ILE A 1 185 ? -4.077 0.462 4.257 1.00 91.88 185 ILE A CA 1
ATOM 1497 C C . ILE A 1 185 ? -3.800 1.107 2.908 1.00 91.88 185 ILE A C 1
ATOM 1499 O O . ILE A 1 185 ? -4.370 0.677 1.906 1.00 91.88 185 ILE A O 1
ATOM 1503 N N . ASP A 1 186 ? -2.917 2.101 2.910 1.00 90.81 186 ASP A N 1
ATOM 1504 C CA . ASP A 1 186 ? -2.437 2.781 1.707 1.00 90.81 186 ASP A CA 1
ATOM 1505 C C . ASP A 1 186 ? -0.907 2.879 1.754 1.00 90.81 186 ASP A C 1
ATOM 1507 O O . ASP A 1 186 ? -0.331 3.228 2.794 1.00 90.81 186 ASP A O 1
ATOM 1511 N N . LEU A 1 187 ? -0.249 2.543 0.648 1.00 86.94 187 LEU A N 1
ATOM 1512 C CA . LEU A 1 187 ? 1.198 2.581 0.482 1.00 86.94 187 LEU A CA 1
ATOM 1513 C C . LEU A 1 187 ? 1.593 3.829 -0.314 1.00 86.94 187 LEU A C 1
ATOM 1515 O O . LEU A 1 187 ? 1.007 4.158 -1.341 1.00 86.94 187 LEU A O 1
ATOM 1519 N N . LYS A 1 188 ? 2.632 4.524 0.150 1.00 85.38 188 LYS A N 1
ATOM 1520 C CA . LYS A 1 188 ? 3.269 5.630 -0.564 1.00 85.38 188 LYS A CA 1
ATOM 1521 C C . LYS A 1 188 ? 4.752 5.342 -0.742 1.00 85.38 188 LYS A C 1
ATOM 1523 O O . LYS A 1 188 ? 5.472 5.065 0.221 1.00 85.38 188 LYS A O 1
ATOM 1528 N N . ILE A 1 189 ? 5.201 5.412 -1.992 1.00 76.56 189 ILE A N 1
ATOM 1529 C CA . ILE A 1 189 ? 6.621 5.393 -2.334 1.00 76.56 189 ILE A CA 1
ATOM 1530 C C . ILE A 1 189 ? 7.145 6.823 -2.160 1.00 76.56 189 ILE A C 1
ATOM 1532 O O . ILE A 1 189 ? 6.742 7.737 -2.875 1.00 76.56 189 ILE A O 1
ATOM 1536 N N . GLY A 1 190 ? 8.027 7.023 -1.181 1.00 75.69 190 GLY A N 1
ATOM 1537 C CA . GLY A 1 190 ? 8.526 8.345 -0.794 1.00 75.69 190 GLY A CA 1
ATOM 1538 C C . GLY A 1 190 ? 7.724 9.020 0.324 1.00 75.69 190 GLY A C 1
ATOM 1539 O O . GLY A 1 190 ? 6.855 8.426 0.955 1.00 75.69 190 GLY A O 1
ATOM 1540 N N . LYS A 1 191 ? 8.064 10.279 0.617 1.00 77.62 191 LYS A N 1
ATOM 1541 C CA . LYS A 1 191 ? 7.598 10.980 1.824 1.00 77.62 191 LYS A CA 1
ATOM 1542 C C . LYS A 1 191 ? 6.082 11.180 1.860 1.00 77.62 191 LYS A C 1
ATOM 1544 O O . LYS A 1 191 ? 5.511 11.754 0.939 1.00 77.62 191 LYS A O 1
ATOM 1549 N N . LEU A 1 192 ? 5.479 10.848 3.004 1.00 79.69 192 LEU A N 1
ATOM 1550 C CA . LEU A 1 192 ? 4.076 11.154 3.298 1.00 79.69 192 LEU A CA 1
ATOM 1551 C C . LEU A 1 192 ? 3.825 12.666 3.298 1.00 79.69 192 LEU A C 1
ATOM 1553 O O . LEU A 1 192 ? 4.475 13.426 4.024 1.00 79.69 192 LEU A O 1
ATOM 1557 N N . SER A 1 193 ? 2.835 13.087 2.523 1.00 82.19 193 SER A N 1
ATOM 1558 C CA . SER A 1 193 ? 2.326 14.450 2.483 1.00 82.19 193 SER A CA 1
ATOM 1559 C C . SER A 1 193 ? 1.156 14.640 3.458 1.00 82.19 193 SER A C 1
ATOM 1561 O O . SER A 1 193 ? 0.545 13.691 3.949 1.00 82.19 193 SER A O 1
ATOM 1563 N N . HIS A 1 194 ? 0.801 15.898 3.735 1.00 81.19 194 HIS A N 1
ATOM 1564 C CA . HIS A 1 194 ? -0.409 16.203 4.508 1.00 81.19 194 HIS A CA 1
ATOM 1565 C C . HIS A 1 194 ? -1.691 15.826 3.748 1.00 81.19 194 HIS A C 1
ATOM 1567 O O . HIS A 1 194 ? -2.712 15.561 4.380 1.00 81.19 194 HIS A O 1
ATOM 1573 N N . ALA A 1 195 ? -1.638 15.788 2.412 1.00 84.25 195 ALA A N 1
ATOM 1574 C CA . ALA A 1 195 ? -2.763 15.364 1.589 1.00 84.25 195 ALA A CA 1
ATOM 1575 C C . ALA A 1 195 ? -3.073 13.876 1.805 1.00 84.25 195 ALA A C 1
ATOM 1577 O O . ALA A 1 195 ? -4.239 13.536 1.972 1.00 84.25 195 ALA A O 1
ATOM 1578 N N . ASP A 1 196 ? -2.047 13.025 1.925 1.00 84.75 196 ASP A N 1
ATOM 1579 C CA . ASP A 1 196 ? -2.219 11.584 2.178 1.00 84.75 196 ASP A CA 1
ATOM 1580 C C . ASP A 1 196 ? -2.925 11.319 3.518 1.00 84.75 196 ASP A C 1
ATOM 1582 O O . ASP A 1 196 ? -3.797 10.458 3.624 1.00 84.75 196 ASP A O 1
ATOM 1586 N N . ILE A 1 197 ? -2.594 12.108 4.547 1.00 83.25 197 ILE A N 1
ATOM 1587 C CA . ILE A 1 197 ? -3.252 12.032 5.860 1.00 83.25 197 ILE A CA 1
ATOM 1588 C C . ILE A 1 197 ? -4.724 12.437 5.741 1.00 83.25 197 ILE A C 1
ATOM 1590 O O . ILE A 1 197 ? -5.600 11.714 6.209 1.00 83.25 197 ILE A O 1
ATOM 1594 N N . GLY A 1 198 ? -5.010 13.558 5.072 1.00 85.06 198 GLY A N 1
ATOM 1595 C CA . GLY A 1 198 ? -6.385 14.013 4.857 1.00 85.06 198 GLY A CA 1
ATOM 1596 C C . GLY A 1 198 ? -7.224 13.027 4.035 1.00 85.06 198 GLY A C 1
ATOM 1597 O O . GLY A 1 198 ? -8.398 12.814 4.336 1.00 85.06 198 GLY A O 1
ATOM 1598 N N . GLN A 1 199 ? -6.616 12.388 3.034 1.00 86.50 199 GLN A N 1
ATOM 1599 C CA . GLN A 1 199 ? -7.231 11.341 2.219 1.00 86.50 199 GLN A CA 1
ATOM 1600 C C . GLN A 1 199 ? -7.595 10.119 3.072 1.00 86.50 199 GLN A C 1
ATOM 1602 O O . GLN A 1 199 ? -8.746 9.678 3.047 1.00 86.50 199 GLN A O 1
ATOM 1607 N N . MET A 1 200 ? -6.661 9.625 3.893 1.00 89.56 200 MET A N 1
ATOM 1608 C CA . MET A 1 200 ? -6.920 8.516 4.815 1.00 89.56 200 MET A CA 1
ATOM 1609 C C . MET A 1 200 ? -8.018 8.856 5.833 1.00 89.56 200 MET A C 1
ATOM 1611 O O . MET A 1 200 ? -8.911 8.044 6.071 1.00 89.56 200 MET A O 1
ATOM 1615 N N . ASP A 1 201 ? -8.018 10.069 6.389 1.00 86.62 201 ASP A N 1
ATOM 1616 C CA . ASP A 1 201 ? -9.078 10.524 7.298 1.00 86.62 201 ASP A CA 1
ATOM 1617 C C . ASP A 1 201 ? -10.454 10.523 6.614 1.00 86.62 201 ASP A C 1
ATOM 1619 O O . ASP A 1 201 ? -11.462 10.150 7.223 1.00 86.62 201 ASP A O 1
ATOM 1623 N N . GLY A 1 202 ? -10.503 10.910 5.336 1.00 87.25 202 GLY A N 1
ATOM 1624 C CA . GLY A 1 202 ? -11.701 10.817 4.504 1.00 87.25 202 GLY A CA 1
ATOM 1625 C C . GLY A 1 202 ? -12.180 9.374 4.333 1.00 87.25 202 GLY A C 1
ATOM 1626 O O . GLY A 1 202 ? -13.372 9.096 4.489 1.00 87.25 202 GLY A O 1
ATOM 1627 N N . TYR A 1 203 ? -11.260 8.442 4.083 1.00 90.06 203 TYR A N 1
ATOM 1628 C CA . TYR A 1 203 ? -11.573 7.016 3.965 1.00 90.06 203 TYR A CA 1
ATOM 1629 C C . TYR A 1 203 ? -12.123 6.431 5.258 1.00 90.06 203 TYR A C 1
ATOM 1631 O O . TYR A 1 203 ? -13.155 5.758 5.231 1.00 90.06 203 TYR A O 1
ATOM 1639 N N . VAL A 1 204 ? -11.482 6.726 6.389 1.00 90.56 204 VAL A N 1
ATOM 1640 C CA . VAL A 1 204 ? -11.938 6.276 7.706 1.00 90.56 204 VAL A CA 1
ATOM 1641 C C . VAL A 1 204 ? -13.351 6.794 7.976 1.00 90.56 204 VAL A C 1
ATOM 1643 O O . VAL A 1 204 ? -14.224 5.997 8.307 1.00 90.56 204 VAL A O 1
ATOM 1646 N N . ARG A 1 205 ? -13.625 8.090 7.752 1.00 88.25 205 ARG A N 1
ATOM 1647 C CA . ARG A 1 205 ? -14.980 8.666 7.907 1.00 88.25 205 ARG A CA 1
ATOM 1648 C C . ARG A 1 205 ? -16.014 7.956 7.041 1.00 88.25 205 ARG A C 1
ATOM 1650 O O . ARG A 1 205 ? -17.076 7.590 7.532 1.00 88.25 205 ARG A O 1
ATOM 1657 N N . LEU A 1 206 ? -15.697 7.716 5.771 1.00 89.50 206 LEU A N 1
ATOM 1658 C CA . LEU A 1 206 ? -16.608 7.021 4.868 1.00 89.50 206 LEU A CA 1
ATOM 1659 C C . LEU A 1 206 ? -16.935 5.603 5.359 1.00 89.50 206 LEU A C 1
ATOM 1661 O O . LEU A 1 206 ? -18.083 5.168 5.254 1.00 89.50 206 LEU A O 1
ATOM 1665 N N . TYR A 1 207 ? -15.938 4.879 5.871 1.00 91.44 207 TYR A N 1
ATOM 1666 C CA . TYR A 1 207 ? -16.139 3.542 6.428 1.00 91.44 207 TYR A CA 1
ATOM 1667 C C . TYR A 1 207 ? -16.974 3.566 7.701 1.00 91.44 207 TYR A C 1
ATOM 1669 O O . TYR A 1 207 ? -17.899 2.759 7.810 1.00 91.44 207 TYR A O 1
ATOM 1677 N N . GLU A 1 208 ? -16.724 4.521 8.597 1.00 89.94 208 GLU A N 1
ATOM 1678 C CA . GLU A 1 208 ? -17.556 4.742 9.783 1.00 89.94 208 GLU A CA 1
ATOM 1679 C C . GLU A 1 208 ? -19.023 5.000 9.415 1.00 89.94 208 GLU A C 1
ATOM 1681 O O . GLU A 1 208 ? -19.915 4.420 10.029 1.00 89.94 208 GLU A O 1
ATOM 1686 N N . ASP A 1 209 ? -19.274 5.818 8.391 1.00 89.69 209 ASP A N 1
ATOM 1687 C CA . ASP A 1 209 ? -20.629 6.243 8.030 1.00 89.69 209 ASP A CA 1
ATOM 1688 C C . ASP A 1 209 ? -21.401 5.195 7.211 1.00 89.69 209 ASP A C 1
ATOM 1690 O O . ASP A 1 209 ? -22.629 5.118 7.301 1.00 89.69 209 ASP A O 1
ATOM 1694 N N . ARG A 1 210 ? -20.716 4.414 6.360 1.00 89.38 210 ARG A N 1
ATOM 1695 C CA . ARG A 1 210 ? -21.379 3.573 5.340 1.00 89.38 210 ARG A CA 1
ATOM 1696 C C . ARG A 1 210 ? -21.170 2.073 5.473 1.00 89.38 210 ARG A C 1
ATOM 1698 O O . ARG A 1 210 ? -21.990 1.324 4.943 1.00 89.38 210 ARG A O 1
ATOM 1705 N N . PHE A 1 211 ? -20.075 1.634 6.085 1.00 89.44 211 PHE A N 1
ATOM 1706 C CA . PHE A 1 211 ? -19.667 0.223 6.071 1.00 89.44 211 PHE A CA 1
ATOM 1707 C C . PHE A 1 211 ? -19.617 -0.397 7.463 1.00 89.44 211 PHE A C 1
ATOM 1709 O O . PHE A 1 211 ? -19.846 -1.598 7.603 1.00 89.44 211 PHE A O 1
ATOM 1716 N N . LYS A 1 212 ? -19.335 0.409 8.487 1.00 88.44 212 LYS A N 1
ATOM 1717 C CA . LYS A 1 212 ? -19.269 -0.035 9.871 1.00 88.44 212 LYS A CA 1
ATOM 1718 C C . LYS A 1 212 ? -20.606 -0.600 10.336 1.00 88.44 212 LYS A C 1
ATOM 1720 O O . LYS A 1 212 ? -21.662 0.012 10.166 1.00 88.44 212 LYS A O 1
ATOM 1725 N N . VAL A 1 213 ? -20.547 -1.765 10.973 1.00 90.69 213 VAL A N 1
ATOM 1726 C CA . VAL A 1 213 ? -21.721 -2.429 11.538 1.00 90.69 213 VAL A CA 1
ATOM 1727 C C . VAL A 1 213 ? -21.927 -1.965 12.987 1.00 90.69 213 VAL A C 1
ATOM 1729 O O . VAL A 1 213 ? -20.951 -1.731 13.707 1.00 90.69 213 VAL A O 1
ATOM 1732 N N . PRO A 1 214 ? -23.177 -1.834 13.473 1.00 90.38 214 PRO A N 1
ATOM 1733 C CA . PRO A 1 214 ? -23.428 -1.552 14.882 1.00 90.38 214 PRO A CA 1
ATOM 1734 C C . PRO A 1 214 ? -22.723 -2.558 15.804 1.00 90.38 214 PRO A C 1
ATOM 1736 O O . PRO A 1 214 ? -22.945 -3.764 15.711 1.00 90.38 214 PRO A O 1
ATOM 1739 N N . GLY A 1 215 ? -21.895 -2.049 16.717 1.00 87.38 215 GLY A N 1
ATOM 1740 C CA . GLY A 1 215 ? -21.103 -2.861 17.647 1.00 87.38 215 GLY A CA 1
ATOM 1741 C C . GLY A 1 215 ? -19.659 -3.125 17.209 1.00 87.38 215 GLY A C 1
ATOM 1742 O O . GLY A 1 215 ? -18.888 -3.636 18.022 1.00 87.38 215 GLY A O 1
ATOM 1743 N N . ASP A 1 216 ? -19.277 -2.746 15.987 1.00 90.50 216 ASP A N 1
ATOM 1744 C CA . ASP A 1 216 ? -17.874 -2.706 15.577 1.00 90.50 216 ASP A CA 1
ATOM 1745 C C . ASP A 1 216 ? -17.136 -1.535 16.248 1.00 90.50 216 ASP A C 1
ATOM 1747 O O . ASP A 1 216 ? -17.696 -0.468 16.533 1.00 90.50 216 ASP A O 1
ATOM 1751 N N . ASN A 1 217 ? -15.845 -1.737 16.489 1.00 89.75 217 ASN A N 1
ATOM 1752 C CA . ASN A 1 217 ? -14.923 -0.704 16.932 1.00 89.75 217 ASN A CA 1
ATOM 1753 C C . ASN A 1 217 ? -14.584 0.267 15.784 1.00 89.75 217 ASN A C 1
ATOM 1755 O O . ASN A 1 217 ? -14.826 -0.052 14.618 1.00 89.75 217 ASN A O 1
ATOM 1759 N N . PRO A 1 218 ? -14.056 1.467 16.096 1.00 89.31 218 PRO A N 1
ATOM 1760 C CA . PRO A 1 218 ? -13.651 2.436 15.083 1.00 89.31 218 PRO A CA 1
ATOM 1761 C C . PRO A 1 218 ? -12.688 1.850 14.044 1.00 89.31 218 PRO A C 1
ATOM 1763 O O . PRO A 1 218 ? -11.770 1.099 14.373 1.00 89.31 218 PRO A O 1
ATOM 1766 N N . THR A 1 219 ? -12.909 2.226 12.791 1.00 91.25 219 THR A N 1
ATOM 1767 C CA . THR A 1 219 ? -12.071 1.923 11.635 1.00 91.25 219 THR A CA 1
ATOM 1768 C C . THR A 1 219 ? -10.703 2.565 11.805 1.00 91.25 219 THR A C 1
ATOM 1770 O O . THR A 1 219 ? -10.581 3.704 12.262 1.00 91.25 219 THR A O 1
ATOM 1773 N N . ILE A 1 220 ? -9.672 1.825 11.415 1.00 90.12 220 ILE A N 1
ATOM 1774 C CA . ILE A 1 220 ? -8.277 2.233 11.524 1.00 90.12 220 ILE A CA 1
ATOM 1775 C C . ILE A 1 220 ? -7.740 2.482 10.122 1.00 90.12 220 ILE A C 1
ATOM 1777 O O . ILE A 1 220 ? -7.851 1.620 9.252 1.00 90.12 220 ILE A O 1
ATOM 1781 N N . GLY A 1 221 ? -7.144 3.651 9.915 1.00 90.12 221 GLY A N 1
ATOM 1782 C CA . GLY A 1 221 ? -6.330 3.943 8.745 1.00 90.12 221 GLY A CA 1
ATOM 1783 C C . GLY A 1 221 ? -4.860 3.665 9.036 1.00 90.12 221 GLY A C 1
ATOM 1784 O O . GLY A 1 221 ? -4.361 4.016 10.104 1.00 90.12 221 GLY A O 1
ATOM 1785 N N . LEU A 1 222 ? -4.156 3.051 8.097 1.00 88.50 222 LEU A N 1
ATOM 1786 C CA . LEU A 1 222 ? -2.724 2.795 8.162 1.00 88.50 222 LEU A CA 1
ATOM 1787 C C . LEU A 1 222 ? -2.071 3.315 6.884 1.00 88.50 222 LEU A C 1
ATOM 1789 O O . LEU A 1 222 ? -2.281 2.784 5.798 1.00 88.50 222 LEU A O 1
ATOM 1793 N N . LEU A 1 223 ? -1.268 4.362 7.031 1.00 87.06 223 LEU A N 1
ATOM 1794 C CA . LEU A 1 223 ? -0.423 4.882 5.967 1.00 87.06 223 LEU A CA 1
ATOM 1795 C C . LEU A 1 223 ? 0.964 4.270 6.097 1.00 87.06 223 LEU A C 1
ATOM 1797 O O . LEU A 1 223 ? 1.610 4.389 7.142 1.00 87.06 223 LEU A O 1
ATOM 1801 N N . LEU A 1 224 ? 1.418 3.628 5.029 1.00 85.00 224 LEU A N 1
ATOM 1802 C CA . LEU A 1 224 ? 2.744 3.045 4.936 1.00 85.00 224 LEU A CA 1
ATOM 1803 C C . LEU A 1 224 ? 3.587 3.859 3.969 1.00 85.00 224 LEU A C 1
ATOM 1805 O O . LEU A 1 224 ? 3.180 4.147 2.852 1.00 85.00 224 LEU A O 1
ATOM 1809 N N . CYS A 1 225 ? 4.782 4.212 4.410 1.00 82.19 225 CYS A N 1
ATOM 1810 C CA . CYS A 1 225 ? 5.789 4.891 3.620 1.00 82.19 225 CYS A CA 1
ATOM 1811 C C . CYS A 1 225 ? 6.940 3.924 3.382 1.00 82.19 225 CYS A C 1
ATOM 1813 O O . CYS A 1 225 ? 7.503 3.401 4.345 1.00 82.19 225 CYS A O 1
ATOM 1815 N N . SER A 1 226 ? 7.315 3.730 2.122 1.00 71.81 226 SER A N 1
ATOM 1816 C CA . SER A 1 226 ? 8.558 3.055 1.751 1.00 71.81 226 SER A CA 1
ATOM 1817 C C . SER A 1 226 ? 9.427 4.054 0.989 1.00 71.81 226 SER A C 1
ATOM 1819 O O . SER A 1 226 ? 9.192 4.325 -0.188 1.00 71.81 226 SER A O 1
ATOM 1821 N N . ASP A 1 227 ? 10.388 4.674 1.682 1.00 69.81 227 ASP A N 1
ATOM 1822 C CA . ASP A 1 227 ? 11.402 5.551 1.079 1.00 69.81 227 ASP A CA 1
ATOM 1823 C C . ASP A 1 227 ? 12.761 4.825 1.039 1.00 69.81 227 ASP A C 1
ATOM 1825 O O . ASP A 1 227 ? 12.999 3.841 1.748 1.00 69.81 227 ASP A O 1
ATOM 1829 N N . LYS A 1 228 ? 13.694 5.313 0.214 1.00 58.81 228 LYS A N 1
ATOM 1830 C CA . LYS A 1 228 ? 15.045 4.761 0.075 1.00 58.81 228 LYS A CA 1
ATOM 1831 C C . LYS A 1 228 ? 15.825 4.740 1.388 1.00 58.81 228 LYS A C 1
ATOM 1833 O O . LYS A 1 228 ? 16.697 3.886 1.544 1.00 58.81 228 LYS A O 1
ATOM 1838 N N . SER A 1 229 ? 15.498 5.648 2.305 1.00 55.34 229 SER A N 1
ATOM 1839 C CA . SER A 1 229 ? 16.229 5.869 3.554 1.00 55.34 229 SER A CA 1
ATOM 1840 C C . SER A 1 229 ? 15.492 5.426 4.818 1.00 55.34 229 SER A C 1
ATOM 1842 O O . SER A 1 229 ? 16.157 5.214 5.827 1.00 55.34 229 SER A O 1
ATOM 1844 N N . GLU A 1 230 ? 14.162 5.295 4.789 1.00 58.28 230 GLU A N 1
ATOM 1845 C CA . GLU A 1 230 ? 13.364 4.974 5.978 1.00 58.28 230 GLU A CA 1
ATOM 1846 C C . GLU A 1 230 ? 11.983 4.435 5.571 1.00 58.28 230 GLU A C 1
ATOM 1848 O O . GLU A 1 230 ? 11.285 5.041 4.752 1.00 58.28 230 GLU A O 1
ATOM 1853 N N . ALA A 1 231 ? 11.575 3.302 6.145 1.00 59.19 231 ALA A N 1
ATOM 1854 C CA . ALA A 1 231 ? 10.181 2.876 6.119 1.00 59.19 231 ALA A CA 1
ATOM 1855 C C . ALA A 1 231 ? 9.458 3.499 7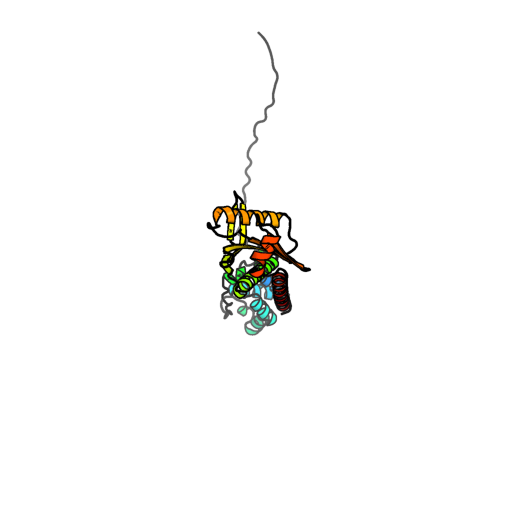.322 1.00 59.19 231 ALA A C 1
ATOM 1857 O O . ALA A 1 231 ? 9.975 3.462 8.434 1.00 59.19 231 ALA A O 1
ATOM 1858 N N . VAL A 1 232 ? 8.266 4.069 7.139 1.00 66.06 232 VAL A N 1
ATOM 1859 C CA . VAL A 1 232 ? 7.495 4.684 8.238 1.00 66.06 232 VAL A CA 1
ATOM 1860 C C . VAL A 1 232 ? 6.051 4.208 8.177 1.00 66.06 232 VAL A C 1
ATOM 1862 O O . VAL A 1 232 ? 5.411 4.304 7.135 1.00 66.06 232 VAL A O 1
ATOM 1865 N N . ALA A 1 233 ? 5.523 3.725 9.300 1.00 66.44 233 ALA A N 1
ATOM 1866 C CA . ALA A 1 233 ? 4.115 3.379 9.448 1.00 66.44 233 ALA A CA 1
ATOM 1867 C C . ALA A 1 233 ? 3.416 4.442 10.304 1.00 66.44 233 ALA A C 1
ATOM 1869 O O . ALA A 1 233 ? 3.927 4.824 11.353 1.00 66.44 233 ALA A O 1
ATOM 1870 N N . LYS A 1 234 ? 2.259 4.942 9.858 1.00 71.62 234 LYS A N 1
ATOM 1871 C CA . LYS A 1 234 ? 1.437 5.890 10.619 1.00 71.62 234 LYS A CA 1
ATOM 1872 C C . LYS A 1 234 ? -0.004 5.424 10.696 1.00 71.62 234 LYS A C 1
ATOM 1874 O O . LYS A 1 234 ? -0.664 5.246 9.674 1.00 71.62 234 LYS A O 1
ATOM 1879 N N . TYR A 1 235 ? -0.506 5.307 11.917 1.00 70.88 235 TYR A N 1
ATOM 1880 C CA . TYR A 1 235 ? -1.909 5.021 12.182 1.00 70.88 235 TYR A CA 1
ATOM 1881 C C . TYR A 1 235 ? -2.727 6.321 12.238 1.00 70.88 235 TYR A C 1
ATOM 1883 O O . TYR A 1 235 ? -2.356 7.253 12.953 1.00 70.88 235 TYR A O 1
ATOM 1891 N N . SER A 1 236 ? -3.848 6.370 11.513 1.00 70.25 236 SER A N 1
ATOM 1892 C CA . SER A 1 236 ? -4.885 7.399 11.652 1.00 70.25 236 SER A CA 1
ATOM 1893 C C . SER A 1 236 ? -6.152 6.801 12.262 1.00 70.25 236 SER A C 1
ATOM 1895 O O . SER A 1 236 ? -6.658 5.774 11.802 1.00 70.25 236 SER A O 1
ATOM 1897 N N . ILE A 1 237 ? -6.660 7.447 13.316 1.00 65.38 237 ILE A N 1
ATOM 1898 C CA . ILE A 1 237 ? -7.898 7.074 14.006 1.00 65.38 237 ILE A CA 1
ATOM 1899 C C . ILE A 1 237 ? -8.649 8.340 14.367 1.00 65.38 237 ILE A C 1
ATOM 1901 O O . ILE A 1 237 ? -8.096 9.283 14.928 1.00 65.38 237 ILE A O 1
ATOM 1905 N N . LEU A 1 238 ? -9.942 8.335 14.072 1.00 57.47 238 LEU A N 1
ATOM 1906 C CA . LEU A 1 238 ? -10.740 9.547 14.089 1.00 57.47 238 LEU A CA 1
ATOM 1907 C C . LEU A 1 238 ? -11.247 9.962 15.484 1.00 57.47 238 LEU A C 1
ATOM 1909 O O . LEU A 1 238 ? -11.692 11.098 15.637 1.00 57.47 238 LEU A O 1
ATOM 1913 N N . GLN A 1 239 ? -11.261 9.062 16.481 1.00 54.16 239 GLN A N 1
ATOM 1914 C CA . GLN A 1 239 ? -12.080 9.264 17.693 1.00 54.16 239 GLN A CA 1
ATOM 1915 C C . GLN A 1 239 ? -11.561 8.680 19.022 1.00 54.16 239 GLN A C 1
ATOM 1917 O O . GLN A 1 239 ? -12.237 8.847 20.036 1.00 54.16 239 GLN A O 1
ATOM 1922 N N . GLU A 1 240 ? -10.394 8.037 19.092 1.00 55.47 240 GLU A N 1
ATOM 1923 C CA . GLU A 1 240 ? -9.898 7.472 20.361 1.00 55.47 240 GLU A CA 1
ATOM 1924 C C . GLU A 1 240 ? -8.653 8.194 20.884 1.00 55.47 240 GLU A C 1
ATOM 1926 O O . GLU A 1 240 ? -7.799 8.652 20.125 1.00 55.47 240 GLU A O 1
ATOM 1931 N N . SER A 1 241 ? -8.532 8.290 22.214 1.00 57.38 241 SER A N 1
ATOM 1932 C CA . SER A 1 241 ? -7.299 8.771 22.832 1.00 57.38 241 SER A CA 1
ATOM 1933 C C . SER A 1 241 ? -6.156 7.801 22.517 1.00 57.38 241 SER A C 1
ATOM 1935 O O . SER A 1 241 ? -6.341 6.581 22.532 1.00 57.38 241 SER A O 1
ATOM 1937 N N . GLN A 1 242 ? -4.949 8.328 22.284 1.00 58.72 242 GLN A N 1
ATOM 1938 C CA . GLN A 1 242 ? -3.756 7.519 21.979 1.00 58.72 242 GLN A CA 1
ATOM 1939 C C . GLN A 1 242 ? -3.521 6.386 22.997 1.00 58.72 242 GLN A C 1
ATOM 1941 O O . GLN A 1 242 ? -3.002 5.328 22.657 1.00 58.72 242 GLN A O 1
ATOM 1946 N N . GLN A 1 243 ? -3.950 6.582 24.245 1.00 55.19 243 GLN A N 1
ATOM 1947 C CA . GLN A 1 243 ? -3.803 5.623 25.336 1.00 55.19 243 GLN A CA 1
ATOM 1948 C C . GLN A 1 243 ? -4.760 4.417 25.222 1.00 55.19 243 GLN A C 1
ATOM 1950 O O . GLN A 1 243 ? -4.378 3.286 25.537 1.00 55.19 243 GLN A O 1
ATOM 1955 N N . ILE A 1 244 ? -5.990 4.631 24.740 1.00 59.53 244 ILE A N 1
ATOM 1956 C CA . ILE A 1 244 ? -6.954 3.552 24.458 1.00 59.53 244 ILE A CA 1
ATOM 1957 C C . ILE A 1 244 ? -6.513 2.784 23.210 1.00 59.53 244 ILE A C 1
ATOM 1959 O O . ILE A 1 244 ? -6.524 1.552 23.211 1.00 59.53 244 ILE A O 1
ATOM 1963 N N . PHE A 1 245 ? -6.024 3.499 22.193 1.00 67.06 245 PHE A N 1
ATOM 1964 C CA . PHE A 1 245 ? -5.472 2.875 20.994 1.00 67.06 245 PHE A CA 1
ATOM 1965 C C . PHE A 1 245 ? -4.315 1.921 21.330 1.00 67.06 245 PHE A C 1
ATOM 1967 O O . PHE A 1 245 ? -4.332 0.740 20.968 1.00 67.06 245 PHE A O 1
ATOM 1974 N N . ALA A 1 246 ? -3.344 2.423 22.098 1.00 59.69 246 ALA A N 1
ATOM 1975 C CA . ALA A 1 246 ? -2.146 1.676 22.446 1.00 59.69 246 ALA A CA 1
ATOM 1976 C C . ALA A 1 246 ? -2.439 0.405 23.258 1.00 59.69 246 ALA A C 1
ATOM 1978 O O . ALA A 1 246 ? -1.782 -0.615 23.078 1.00 59.69 246 ALA A O 1
ATOM 1979 N N . SER A 1 247 ? -3.433 0.448 24.146 1.00 60.44 247 SER A N 1
ATOM 1980 C CA . SER A 1 247 ? -3.750 -0.680 25.028 1.00 60.44 247 SER A CA 1
ATOM 1981 C C . SER A 1 247 ? -4.645 -1.736 24.376 1.00 60.44 247 SER A C 1
ATOM 1983 O O . SER A 1 247 ? -4.502 -2.921 24.676 1.00 60.44 247 SER A O 1
ATOM 1985 N N . LYS A 1 248 ? -5.556 -1.335 23.482 1.00 66.19 248 LYS A N 1
ATOM 1986 C CA . LYS A 1 248 ? -6.576 -2.228 22.911 1.00 66.19 248 LYS A CA 1
ATOM 1987 C C . LYS A 1 248 ? -6.212 -2.785 21.531 1.00 66.19 248 LYS A C 1
ATOM 1989 O O . LYS A 1 248 ? -6.523 -3.944 21.257 1.00 66.19 248 LYS A O 1
ATOM 1994 N N . TYR A 1 249 ? -5.552 -2.003 20.675 1.00 70.56 249 TYR A N 1
ATOM 1995 C CA . TYR A 1 249 ? -5.379 -2.354 19.257 1.00 70.56 249 TYR A CA 1
ATOM 1996 C C . TYR A 1 249 ? -3.961 -2.826 18.929 1.00 70.56 249 TYR A C 1
ATOM 1998 O O . TYR A 1 249 ? -3.818 -3.839 18.245 1.00 70.56 249 TYR A O 1
ATOM 2006 N N . LEU A 1 250 ? -2.920 -2.190 19.484 1.00 72.56 250 LEU A N 1
ATOM 2007 C CA . LEU A 1 250 ? -1.522 -2.590 19.244 1.00 72.56 250 LEU A CA 1
ATOM 2008 C C . LEU A 1 250 ? -1.206 -4.076 19.520 1.00 72.56 250 LEU A C 1
ATOM 2010 O O . LEU A 1 250 ? -0.401 -4.628 18.778 1.00 72.56 250 LEU A O 1
ATOM 2014 N N . PRO A 1 251 ? -1.813 -4.779 20.503 1.00 77.44 251 PRO A N 1
ATOM 2015 C CA . PRO A 1 251 ? -1.520 -6.204 20.706 1.00 77.44 251 PRO A CA 1
ATOM 2016 C C . PRO A 1 251 ? -1.904 -7.095 19.509 1.00 77.44 251 PRO A C 1
ATOM 2018 O O . PRO A 1 251 ? -1.243 -8.102 19.220 1.00 77.44 251 PRO A O 1
ATOM 2021 N N . ASN A 1 252 ? -2.981 -6.720 18.812 1.00 78.25 252 ASN A N 1
ATOM 2022 C CA . ASN A 1 252 ? -3.566 -7.491 17.714 1.00 78.25 252 ASN A CA 1
ATOM 2023 C C . ASN A 1 252 ? -3.179 -6.957 16.325 1.00 78.25 252 ASN A C 1
ATOM 2025 O O . ASN A 1 252 ? -3.368 -7.660 15.337 1.00 78.25 252 ASN A O 1
ATOM 2029 N N . LEU A 1 253 ? -2.608 -5.754 16.249 1.00 84.50 253 LEU A N 1
ATOM 2030 C CA . LEU A 1 253 ? -2.020 -5.190 15.036 1.00 84.50 253 LEU A CA 1
ATOM 2031 C C . LEU A 1 253 ? -0.520 -5.528 14.937 1.00 84.50 253 LEU A C 1
ATOM 2033 O O . LEU A 1 253 ? 0.110 -5.854 15.949 1.00 84.50 253 LEU A O 1
ATOM 2037 N N . PRO A 1 254 ? 0.074 -5.509 13.732 1.00 82.38 254 PRO A N 1
ATOM 2038 C CA . PRO A 1 254 ? 1.526 -5.534 13.595 1.00 82.38 254 PRO A CA 1
ATOM 2039 C C . PRO A 1 254 ? 2.143 -4.266 14.197 1.00 82.38 254 PRO A C 1
ATOM 2041 O O . PRO A 1 254 ? 1.588 -3.170 14.090 1.00 82.38 254 PRO A O 1
ATOM 2044 N N . THR A 1 255 ? 3.307 -4.402 14.828 1.00 81.94 255 THR A N 1
ATOM 2045 C CA . THR A 1 255 ? 4.036 -3.229 15.324 1.00 81.94 255 THR A CA 1
ATOM 2046 C C . THR A 1 255 ? 4.630 -2.433 14.162 1.00 81.94 255 THR A C 1
ATOM 2048 O O . THR A 1 255 ? 4.863 -2.978 13.081 1.00 81.94 255 THR A O 1
ATOM 2051 N N . GLU A 1 256 ? 4.908 -1.146 14.388 1.00 78.19 256 GLU A N 1
ATOM 2052 C CA . GLU A 1 256 ? 5.583 -0.299 13.393 1.00 78.19 256 GLU A CA 1
ATOM 2053 C C . GLU A 1 256 ? 6.908 -0.937 12.946 1.00 78.19 256 GLU A C 1
ATOM 2055 O O . GLU A 1 256 ? 7.109 -1.128 11.752 1.00 78.19 256 GLU A O 1
ATOM 2060 N N . ASP A 1 257 ? 7.728 -1.421 13.886 1.00 80.12 257 ASP A N 1
ATOM 2061 C CA . ASP A 1 257 ? 8.971 -2.147 13.588 1.00 80.12 257 ASP A CA 1
ATOM 2062 C C . ASP A 1 257 ? 8.769 -3.390 12.702 1.00 80.12 257 ASP A C 1
ATOM 2064 O O . ASP A 1 257 ? 9.617 -3.704 11.865 1.00 80.12 257 ASP A O 1
ATOM 2068 N N . GLN A 1 258 ? 7.683 -4.150 12.897 1.00 83.44 258 GLN A N 1
ATOM 2069 C CA . GLN A 1 258 ? 7.396 -5.337 12.083 1.00 83.44 258 GLN A CA 1
ATOM 2070 C C . GLN A 1 258 ? 7.055 -4.942 10.648 1.00 83.44 258 GLN A C 1
ATOM 2072 O O . GLN A 1 258 ? 7.594 -5.529 9.711 1.00 83.44 258 GLN A O 1
ATOM 2077 N N . LEU A 1 259 ? 6.201 -3.927 10.488 1.00 82.75 259 LEU A N 1
ATOM 2078 C CA . LEU A 1 259 ? 5.837 -3.387 9.181 1.00 82.75 259 LEU A CA 1
ATOM 2079 C C . LEU A 1 259 ? 7.065 -2.8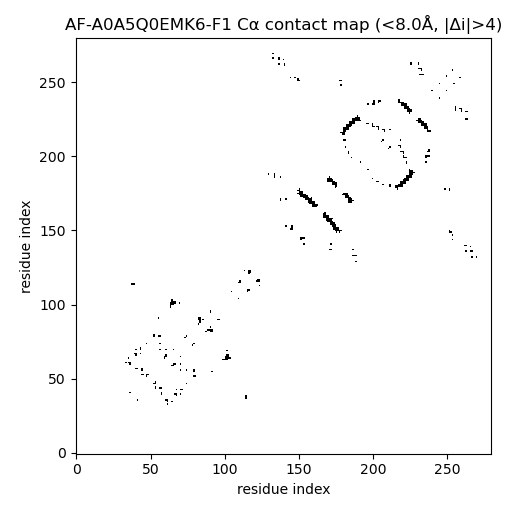20 8.467 1.00 82.75 259 LEU A C 1
ATOM 2081 O O . LEU A 1 259 ? 7.301 -3.153 7.312 1.00 82.75 259 LEU A O 1
ATOM 2085 N N . GLN A 1 260 ? 7.887 -2.033 9.163 1.00 80.38 260 GLN A N 1
ATOM 2086 C CA . GLN A 1 260 ? 9.120 -1.472 8.611 1.00 80.38 260 GLN A CA 1
ATOM 2087 C C . GLN A 1 260 ? 10.065 -2.562 8.105 1.00 80.38 260 GLN A C 1
ATOM 2089 O O . GLN A 1 260 ? 10.522 -2.502 6.965 1.00 80.38 260 GLN A O 1
ATOM 2094 N N . ARG A 1 261 ? 10.321 -3.594 8.919 1.00 83.81 261 ARG A N 1
ATOM 2095 C CA . ARG A 1 261 ? 11.215 -4.696 8.536 1.00 83.81 261 ARG A CA 1
ATOM 2096 C C . ARG A 1 261 ? 10.718 -5.451 7.313 1.00 83.81 261 ARG A C 1
ATOM 2098 O O . ARG A 1 261 ? 11.532 -5.766 6.447 1.00 83.81 261 ARG A O 1
ATOM 2105 N N . GLU A 1 262 ? 9.422 -5.742 7.234 1.00 84.25 262 GLU A N 1
ATOM 2106 C CA . GLU A 1 262 ? 8.868 -6.435 6.067 1.00 84.25 262 GLU A CA 1
ATOM 2107 C C . GLU A 1 262 ? 8.892 -5.557 4.813 1.00 84.25 262 GLU A C 1
ATOM 2109 O O . GLU A 1 262 ? 9.306 -6.034 3.757 1.00 84.25 262 GLU A O 1
ATOM 2114 N N . LEU A 1 263 ? 8.561 -4.266 4.922 1.00 82.88 263 LEU A N 1
ATOM 2115 C CA . LEU A 1 263 ? 8.645 -3.325 3.800 1.00 82.88 263 LEU A CA 1
ATOM 2116 C C . LEU A 1 263 ? 10.081 -3.200 3.264 1.00 82.88 263 LEU A C 1
ATOM 2118 O O . LEU A 1 263 ? 10.301 -3.260 2.054 1.00 82.88 263 LEU A O 1
ATOM 2122 N N . GLU A 1 264 ? 11.074 -3.067 4.147 1.00 82.94 264 GLU A N 1
ATOM 2123 C CA . GLU A 1 264 ? 12.484 -2.979 3.751 1.00 82.94 264 GLU A CA 1
ATOM 2124 C C . GLU A 1 264 ? 13.026 -4.282 3.1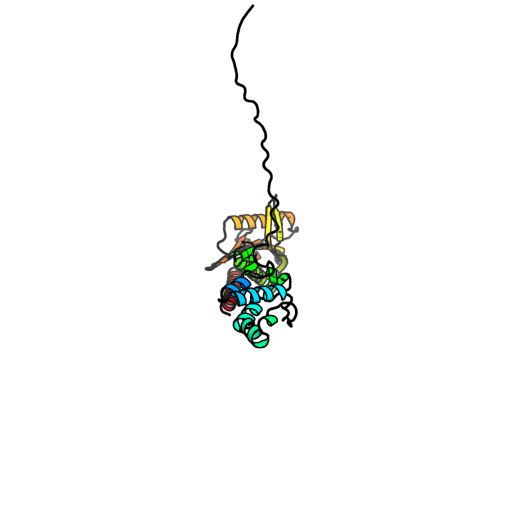59 1.00 82.94 264 GLU A C 1
ATOM 2126 O O . GLU A 1 264 ? 13.848 -4.266 2.239 1.00 82.94 264 GLU A O 1
ATOM 2131 N N . LYS A 1 265 ? 12.637 -5.424 3.732 1.00 82.81 265 LYS A N 1
ATOM 2132 C CA . LYS A 1 265 ? 13.027 -6.746 3.238 1.00 82.81 265 LYS A CA 1
ATOM 2133 C C . LYS A 1 265 ? 12.504 -6.950 1.822 1.00 82.81 265 LYS A C 1
ATOM 2135 O O . LYS A 1 265 ? 13.294 -7.291 0.945 1.00 82.81 265 LYS A O 1
ATOM 2140 N N . GLU A 1 266 ? 11.221 -6.688 1.601 1.00 81.56 266 GLU A N 1
ATOM 2141 C CA . GLU A 1 266 ? 10.594 -6.878 0.296 1.00 81.56 266 GLU A CA 1
ATOM 2142 C C . GLU A 1 266 ? 11.187 -5.941 -0.752 1.00 81.56 266 GLU A C 1
ATOM 2144 O O . GLU A 1 266 ? 11.605 -6.375 -1.825 1.00 81.56 266 GLU A O 1
ATOM 2149 N N . ARG A 1 267 ? 11.340 -4.660 -0.403 1.00 79.00 267 ARG A N 1
ATOM 2150 C CA . ARG A 1 267 ? 11.964 -3.681 -1.290 1.00 79.00 267 ARG A CA 1
ATOM 2151 C C . ARG A 1 267 ? 13.369 -4.118 -1.723 1.00 79.00 267 ARG A C 1
ATOM 2153 O O . ARG A 1 267 ? 13.662 -4.085 -2.915 1.00 79.00 267 ARG A O 1
ATOM 2160 N N . ARG A 1 268 ? 14.215 -4.579 -0.791 1.00 80.88 268 ARG A N 1
ATOM 2161 C CA . ARG A 1 268 ? 15.566 -5.079 -1.113 1.00 80.88 268 ARG A CA 1
ATOM 2162 C C . ARG A 1 268 ? 15.542 -6.285 -2.050 1.00 80.88 268 ARG A C 1
ATOM 2164 O O . ARG A 1 268 ? 16.358 -6.351 -2.962 1.00 80.88 268 ARG A O 1
ATOM 2171 N N . LEU A 1 269 ? 14.639 -7.241 -1.827 1.00 78.62 269 LEU A N 1
ATOM 2172 C CA . LEU A 1 269 ? 14.525 -8.431 -2.678 1.00 78.62 269 LEU A CA 1
ATOM 2173 C C . LEU A 1 269 ? 14.141 -8.060 -4.113 1.00 78.62 269 LEU A C 1
ATOM 2175 O O . LEU A 1 269 ? 14.713 -8.599 -5.061 1.00 78.62 269 LEU A O 1
ATOM 2179 N N . ILE A 1 270 ? 13.213 -7.116 -4.270 1.00 74.81 270 ILE A N 1
ATOM 2180 C CA . ILE A 1 270 ? 12.771 -6.638 -5.580 1.00 74.81 270 ILE A CA 1
ATOM 2181 C C . ILE A 1 270 ? 13.886 -5.849 -6.273 1.00 74.81 270 ILE A C 1
ATOM 2183 O O . ILE A 1 270 ? 14.147 -6.095 -7.448 1.00 74.81 270 ILE A O 1
ATOM 2187 N N . GLU A 1 271 ? 14.576 -4.953 -5.561 1.00 75.88 271 GLU A N 1
ATOM 2188 C CA . GLU A 1 271 ? 15.717 -4.196 -6.099 1.00 75.88 271 GLU A CA 1
ATOM 2189 C C . GLU A 1 271 ? 16.821 -5.139 -6.609 1.00 75.88 271 GLU A C 1
ATOM 2191 O O . GLU A 1 271 ? 17.222 -5.036 -7.767 1.00 75.88 271 GLU A O 1
ATOM 2196 N N . LEU A 1 272 ? 17.217 -6.142 -5.815 1.00 77.00 272 LEU A N 1
ATOM 2197 C CA . LEU A 1 272 ? 18.199 -7.156 -6.224 1.00 77.00 272 LEU A CA 1
ATOM 2198 C C . LEU A 1 272 ? 17.737 -7.972 -7.441 1.00 77.00 272 LEU A C 1
ATOM 2200 O O . LEU A 1 272 ? 18.526 -8.265 -8.338 1.00 77.00 272 LEU A O 1
ATOM 2204 N N . ALA A 1 273 ? 16.458 -8.352 -7.492 1.00 71.81 273 ALA A N 1
ATOM 2205 C CA . ALA A 1 273 ? 15.903 -9.097 -8.620 1.00 71.81 273 ALA A CA 1
ATOM 2206 C C . ALA A 1 273 ? 15.849 -8.264 -9.912 1.00 71.81 273 ALA A C 1
ATOM 2208 O O . ALA A 1 273 ? 15.924 -8.827 -11.007 1.00 71.81 273 ALA A O 1
ATOM 2209 N N . LEU A 1 274 ? 15.703 -6.942 -9.798 1.00 68.12 274 LEU A N 1
ATOM 2210 C CA . LEU A 1 274 ? 15.755 -6.015 -10.926 1.00 68.12 274 LEU A CA 1
ATOM 2211 C C . LEU A 1 274 ? 17.194 -5.811 -11.415 1.00 68.12 274 LEU A C 1
ATOM 2213 O O . LEU A 1 274 ? 17.416 -5.861 -12.622 1.00 68.12 274 LEU A O 1
ATOM 2217 N N . GLU A 1 275 ? 18.163 -5.669 -10.506 1.00 68.44 275 GLU A N 1
ATOM 2218 C CA . GLU A 1 275 ? 19.594 -5.579 -10.840 1.00 68.44 275 GLU A CA 1
ATOM 2219 C C . GLU A 1 275 ? 20.071 -6.831 -11.594 1.00 68.44 275 GLU A C 1
ATOM 2221 O O . GLU A 1 275 ? 20.637 -6.732 -12.681 1.00 68.44 275 GLU A O 1
ATOM 2226 N N . TYR A 1 276 ? 19.719 -8.027 -11.109 1.00 64.38 276 TYR A N 1
ATOM 2227 C CA . TYR A 1 276 ? 20.107 -9.293 -11.748 1.00 64.38 276 TYR A CA 1
ATOM 2228 C C . TYR A 1 276 ? 19.523 -9.489 -13.159 1.00 64.38 276 TYR A C 1
ATOM 2230 O O . TYR A 1 276 ? 20.065 -10.250 -13.957 1.00 64.38 276 TYR A O 1
ATOM 2238 N N . ARG A 1 277 ? 18.394 -8.837 -13.466 1.00 57.31 277 ARG A N 1
ATOM 2239 C CA . ARG A 1 277 ? 17.760 -8.859 -14.797 1.00 57.31 277 ARG A CA 1
ATOM 2240 C C . ARG A 1 277 ? 18.312 -7.795 -15.743 1.00 57.31 277 ARG A C 1
ATOM 2242 O O . ARG A 1 277 ? 18.050 -7.884 -16.937 1.00 57.31 277 ARG A O 1
ATOM 2249 N N . ALA A 1 278 ? 19.002 -6.783 -15.223 1.00 51.47 278 ALA A N 1
ATOM 2250 C CA . ALA A 1 278 ? 19.653 -5.757 -16.030 1.00 51.47 278 ALA A CA 1
ATOM 2251 C C . ALA A 1 278 ? 21.047 -6.201 -16.510 1.00 51.47 278 ALA A C 1
ATOM 2253 O O . ALA A 1 278 ? 21.480 -5.778 -17.581 1.00 51.47 278 ALA A O 1
ATOM 2254 N N . ASP A 1 279 ? 21.709 -7.074 -15.744 1.00 46.72 279 ASP A N 1
ATOM 2255 C CA . ASP A 1 279 ? 23.072 -7.556 -16.010 1.00 46.72 279 ASP A CA 1
ATOM 2256 C C . ASP A 1 279 ? 23.150 -8.877 -16.812 1.00 46.72 279 ASP A C 1
ATOM 2258 O O . ASP A 1 279 ? 24.250 -9.303 -17.178 1.00 46.72 279 ASP A O 1
ATOM 2262 N N . GLY A 1 280 ? 22.016 -9.537 -17.083 1.00 38.38 280 GLY A N 1
ATOM 2263 C CA . GLY A 1 280 ? 21.923 -10.814 -17.817 1.00 38.38 280 GLY A CA 1
ATOM 2264 C C . GLY A 1 280 ? 21.195 -10.699 -19.149 1.00 38.38 280 GLY A C 1
ATOM 2265 O O . GLY A 1 280 ? 21.655 -11.345 -20.118 1.00 38.38 280 GLY A O 1
#

pLDDT: mean 70.34, std 18.72, range [29.72, 95.94]

Sequence (280 aa):
MRPVAPEAKQYLPGTKSALAMPQSQASEAAPGFSPHLSWSHYRALMRVENQAARDFYEREASECSWSKMQLERQIHSFYYERTIANHGDQGLRPQGRERLPGEPMQPADVLKSPMVLEFLGLPDSPSLHENKLEQAIIDNLQHFLLELGKGFSFVARQKHIRFGDEDFFIDLVFYNYVLKCFLLIDLKIGKLSHADIGQMDGYVRLYEDRFKVPGDNPTIGLLLCSDKSEAVAKYSILQESQQIFASKYLPNLPTEDQLQRELEKERRLIELALEYRADG

Radius of gyration: 33.68 Å; Cα contacts (8 Å, |Δi|>4): 296; chains: 1; bounding box: 64×95×90 Å

Nearest PDB structures (foldseek):
  6p4w-assembly1_B  TM=6.791E-01  e=1.562E-01  Sulfurisphaera tokodaii str. 7
  8q44-assembly1_B  TM=3.541E-01  e=1.277E-02  Thermoanaerobacter brockii subsp. finnii Ako-1
  5mv0-assembly1_A  TM=2.986E-01  e=1.982E-01  CAS virus
  6zxw-assembly1_G  TM=1.732E-01  e=1.117E+00  Archaeoglobus fulgidus
  9exs-assembly1_A  TM=2.025E-01  e=6.290E+00  Thermochaetoides thermophila

Solvent-accessible surface area (backbone atoms only — not comparable to full-atom values): 17045 Å² total; per-residue (Å²): 142,87,83,86,89,88,91,85,87,88,86,83,89,84,83,88,84,90,80,87,80,81,91,76,77,92,70,82,80,73,93,63,84,61,88,75,53,56,72,66,43,52,57,54,41,70,70,42,83,52,63,71,53,28,57,49,53,51,52,49,30,49,77,31,50,41,49,56,69,54,47,49,50,40,59,76,64,41,47,62,60,50,37,39,74,75,48,37,83,66,52,76,42,90,88,80,61,93,73,75,76,34,73,88,76,54,77,75,57,56,76,66,35,74,66,52,40,52,75,72,71,39,71,92,34,69,65,59,54,48,50,52,50,50,51,51,49,52,53,51,49,55,50,50,48,54,71,69,45,67,40,56,38,86,71,45,62,59,40,75,44,75,59,92,93,45,81,45,68,38,50,36,34,33,37,25,69,74,71,33,25,43,39,40,34,40,81,37,85,35,86,86,51,73,63,58,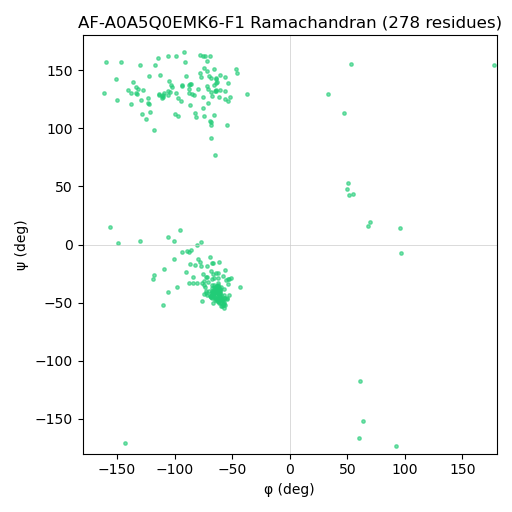52,54,50,41,54,50,51,34,52,50,37,57,76,73,67,60,53,96,89,49,46,79,39,36,25,35,44,37,27,51,36,101,88,52,56,47,68,44,80,45,66,92,84,68,57,73,69,58,46,58,71,69,44,50,84,59,43,82,49,57,69,56,52,31,51,52,54,53,51,48,51,51,54,51,52,52,56,50,53,60,64,72,79,107

Mean predicted aligned error: 19.37 Å